Protein AF-A0A7Y5FY96-F1 (afdb_monomer_lite)

Foldseek 3Di:
DDDDDDDDDDDDDPDPPPVPQLQVVLVVCVVVVVLVSSLVSLLVNCQVPQEPQVSVVSNVVSVVVLLVVLCVQLVVCLVVLVLVSSLVSLVVLVVVQVSQQPGFHDHVNHTDRDDHRDCPVVSLVSLLSSLVVLQVQLVVLLVDAPSLVVSLVSLVSSCVSPVPNDCSLVSSQVSLQVNLVVCVVVLVLVVSLVSLVVNCVRCVVDDPCSVVSNVVSLVSQAAEEEEDQEAEQAPDPPPPSVSLVVSVVVVCVVPVVPDSRYDYDYPVNLVVVVVVCCVPPDDDDDPVCVVVVCVVPVHPHYHYYYDNHDDPPDDPVPPPDPDD

Structure (mmCIF, N/CA/C/O backbone):
data_AF-A0A7Y5FY96-F1
#
_entry.id   AF-A0A7Y5FY96-F1
#
loop_
_atom_site.group_PDB
_atom_site.id
_atom_site.type_symbol
_atom_site.label_atom_id
_atom_site.label_alt_id
_atom_site.label_comp_id
_atom_site.label_asym_id
_atom_site.label_entity_id
_atom_site.label_seq_id
_atom_site.pdbx_PDB_ins_code
_atom_site.Cartn_x
_atom_site.Cartn_y
_atom_site.Cartn_z
_atom_site.occupancy
_atom_site.B_iso_or_equiv
_atom_site.auth_seq_id
_atom_site.auth_comp_id
_atom_site.auth_asym_id
_atom_site.auth_atom_id
_atom_site.pdbx_PDB_model_num
ATOM 1 N N . MET A 1 1 ? -3.633 -70.619 17.241 1.00 41.19 1 MET A N 1
ATOM 2 C CA . MET A 1 1 ? -2.373 -69.855 17.388 1.00 41.19 1 MET A CA 1
ATOM 3 C C . MET A 1 1 ? -2.394 -68.729 16.353 1.00 41.19 1 MET A C 1
ATOM 5 O O . MET A 1 1 ? -1.949 -68.951 15.244 1.00 41.19 1 MET A O 1
ATOM 9 N N . GLN A 1 2 ? -3.108 -67.608 16.501 1.00 37.44 2 GLN A N 1
ATOM 10 C CA . GLN A 1 2 ? -3.098 -66.582 17.559 1.00 37.44 2 GLN A CA 1
ATOM 11 C C . GLN A 1 2 ? -1.696 -66.043 17.881 1.00 37.44 2 GLN A C 1
ATOM 13 O O . GLN A 1 2 ? -1.008 -66.617 18.719 1.00 37.44 2 GLN A O 1
ATOM 18 N N . ARG A 1 3 ? -1.329 -64.929 17.227 1.00 34.28 3 ARG A N 1
ATOM 19 C CA . ARG A 1 3 ? -0.465 -63.836 17.720 1.00 34.28 3 ARG A CA 1
ATOM 20 C C . ARG A 1 3 ? -0.973 -62.537 17.065 1.00 34.28 3 ARG A C 1
ATOM 22 O O . ARG A 1 3 ? -1.034 -62.476 15.845 1.00 34.28 3 ARG A O 1
ATOM 29 N N . LEU A 1 4 ? -1.684 -61.703 17.834 1.00 33.88 4 LEU A N 1
ATOM 30 C CA . LEU A 1 4 ? -1.202 -60.423 18.398 1.00 33.88 4 LEU A CA 1
ATOM 31 C C . LEU A 1 4 ? -0.919 -59.400 17.276 1.00 33.88 4 LEU A C 1
ATOM 33 O O . LEU A 1 4 ? 0.041 -59.561 16.541 1.00 33.88 4 LEU A O 1
ATOM 37 N N . ASN A 1 5 ? -1.744 -58.377 17.037 1.00 31.91 5 ASN A N 1
ATOM 38 C CA . ASN A 1 5 ? -2.052 -57.302 17.982 1.00 31.91 5 ASN A CA 1
ATOM 39 C C . ASN A 1 5 ? -3.482 -56.759 17.816 1.00 31.91 5 ASN A C 1
ATOM 41 O O . ASN A 1 5 ? -3.844 -56.233 16.765 1.00 31.91 5 ASN A O 1
ATOM 45 N N . CYS A 1 6 ? -4.257 -56.834 18.899 1.00 33.47 6 CYS A N 1
ATOM 46 C CA . CYS A 1 6 ? -5.449 -56.021 19.100 1.00 33.47 6 CYS A CA 1
ATOM 47 C C . CYS A 1 6 ? -5.028 -54.581 19.409 1.00 33.47 6 CYS A C 1
ATOM 49 O O . CYS A 1 6 ? -4.245 -54.340 20.328 1.00 33.47 6 CYS A O 1
ATOM 51 N N . VAL A 1 7 ? -5.591 -53.639 18.657 1.00 36.84 7 VAL A N 1
ATOM 52 C CA . VAL A 1 7 ? -5.621 -52.214 18.985 1.00 36.84 7 VAL A CA 1
ATOM 53 C C . VAL A 1 7 ? -6.438 -52.055 20.266 1.00 36.84 7 VAL A C 1
ATOM 55 O O . VAL A 1 7 ? -7.629 -52.360 20.301 1.00 36.84 7 VAL A O 1
ATOM 58 N N . LEU A 1 8 ? -5.768 -51.638 21.336 1.00 32.12 8 LEU A N 1
ATOM 59 C CA . LEU A 1 8 ? -6.370 -51.420 22.643 1.00 32.12 8 LEU A CA 1
ATOM 60 C C . LEU A 1 8 ? -7.073 -50.056 22.634 1.00 32.12 8 LEU A C 1
ATOM 62 O O . LEU A 1 8 ? -6.438 -49.006 22.669 1.00 32.12 8 LEU A O 1
ATOM 66 N N . LEU A 1 9 ? -8.402 -50.097 22.557 1.00 36.81 9 LEU A N 1
ATOM 67 C CA . LEU A 1 9 ? -9.285 -49.011 22.967 1.00 36.81 9 LEU A CA 1
ATOM 68 C C . LEU A 1 9 ? -9.228 -48.883 24.498 1.00 36.81 9 LEU A C 1
ATOM 70 O O . LEU A 1 9 ? -9.696 -49.765 25.213 1.00 36.81 9 LEU A O 1
ATOM 74 N N . ALA A 1 10 ? -8.702 -47.763 24.980 1.00 34.12 10 ALA A N 1
ATOM 75 C CA . ALA A 1 10 ? -9.028 -47.162 26.273 1.00 34.12 10 ALA A CA 1
ATOM 76 C C . ALA A 1 10 ? -9.198 -45.662 25.977 1.00 34.12 10 ALA A C 1
ATOM 78 O O . ALA A 1 10 ? -8.245 -44.989 25.603 1.00 34.12 10 ALA A O 1
ATOM 79 N N . PHE A 1 11 ? -10.419 -45.186 25.730 1.00 38.62 11 PHE A N 1
ATOM 80 C CA . PHE A 1 11 ? -11.308 -44.584 26.730 1.00 38.62 11 PHE A CA 1
ATOM 81 C C . PHE A 1 11 ? -10.599 -43.633 27.713 1.00 38.62 11 PHE A C 1
ATOM 83 O O . PHE A 1 11 ? -9.641 -44.007 28.373 1.00 38.62 11 PHE A O 1
ATOM 90 N N . THR A 1 12 ? -11.188 -42.435 27.816 1.00 38.28 12 THR A N 1
ATOM 91 C CA . THR A 1 12 ? -10.992 -41.355 28.803 1.00 38.28 12 THR A CA 1
ATOM 92 C C . THR A 1 12 ? -9.821 -40.380 28.606 1.00 38.28 12 THR A C 1
ATOM 94 O O . THR A 1 12 ? -8.783 -40.506 29.239 1.00 38.28 12 THR A O 1
ATOM 97 N N . SER A 1 13 ? -10.072 -39.292 27.864 1.00 35.47 13 SER A N 1
ATOM 98 C CA . SER A 1 13 ? -10.056 -37.945 28.479 1.00 35.47 13 SER A CA 1
ATOM 99 C C . SER A 1 13 ? -10.899 -36.933 27.679 1.00 35.47 13 SER A C 1
ATOM 101 O O . SER A 1 13 ? -10.441 -35.869 27.266 1.00 35.47 13 SER A O 1
ATOM 103 N N . MET A 1 14 ? -12.176 -37.256 27.468 1.00 46.31 14 MET A N 1
ATOM 104 C CA . MET A 1 14 ? -13.195 -36.206 27.484 1.00 46.31 14 MET A CA 1
ATOM 105 C C . MET A 1 14 ? -13.365 -35.808 28.959 1.00 46.31 14 MET A C 1
ATOM 107 O O . MET A 1 14 ? -13.408 -36.693 29.811 1.00 46.31 14 MET A O 1
ATOM 111 N N . ALA A 1 15 ? -13.432 -34.502 29.231 1.00 42.06 15 ALA A N 1
ATOM 112 C CA . ALA A 1 15 ? -13.486 -33.858 30.552 1.00 42.06 15 ALA A CA 1
ATOM 113 C C . ALA A 1 15 ? -12.140 -33.654 31.282 1.00 42.06 15 ALA A C 1
ATOM 115 O O . ALA A 1 15 ? -11.936 -34.089 32.409 1.00 42.06 15 ALA A O 1
ATOM 116 N N . PHE A 1 16 ? -11.259 -32.857 30.680 1.00 40.81 16 PHE A N 1
ATOM 117 C CA . PHE A 1 16 ? -10.512 -31.866 31.463 1.00 40.81 16 PHE A CA 1
ATOM 118 C C . PHE A 1 16 ? -10.702 -30.478 30.842 1.00 40.81 16 PHE A C 1
ATOM 120 O O . PHE A 1 16 ? -9.762 -29.727 30.612 1.00 40.81 16 PHE A O 1
ATOM 127 N N . ALA A 1 17 ? -11.963 -30.125 30.572 1.00 42.56 17 ALA A N 1
ATOM 128 C CA . ALA A 1 17 ? -12.363 -28.763 30.875 1.00 42.56 17 ALA A CA 1
ATOM 129 C C . ALA A 1 17 ? -12.250 -28.681 32.397 1.00 42.56 17 ALA A C 1
ATOM 131 O O . ALA A 1 17 ? -13.123 -29.171 33.115 1.00 42.56 17 ALA A O 1
ATOM 132 N N . LEU A 1 18 ? -11.111 -28.192 32.894 1.00 43.38 18 LEU A N 1
ATOM 133 C CA . LEU A 1 18 ? -11.069 -27.655 34.243 1.00 43.38 18 LEU A CA 1
ATOM 134 C C . LEU A 1 18 ? -12.300 -26.766 34.360 1.00 43.38 18 LEU A C 1
ATOM 136 O O . LEU A 1 18 ? -12.453 -25.834 33.572 1.00 43.38 18 LEU A O 1
ATOM 140 N N . LEU A 1 19 ? -13.186 -27.113 35.290 1.00 51.62 19 LEU A N 1
ATOM 141 C CA . LEU A 1 19 ? -14.246 -26.251 35.793 1.00 51.62 19 LEU A CA 1
ATOM 142 C C . LEU A 1 19 ? -13.570 -25.024 36.418 1.00 51.62 19 LEU A C 1
ATOM 144 O O . LEU A 1 19 ? -13.464 -24.910 37.638 1.00 51.62 19 LEU A O 1
ATOM 148 N N . MET A 1 20 ? -13.007 -24.152 35.584 1.00 64.94 20 MET A N 1
ATOM 149 C CA . MET A 1 20 ? -12.601 -22.831 36.007 1.00 64.94 20 MET A CA 1
ATOM 150 C C . MET A 1 20 ? -13.898 -22.078 36.238 1.00 64.94 20 MET A C 1
ATOM 152 O O . MET A 1 20 ? -14.723 -21.919 35.347 1.00 64.94 20 MET A O 1
ATOM 156 N N . ASP A 1 21 ? -14.122 -21.723 37.494 1.00 89.19 21 ASP A N 1
ATOM 157 C CA . ASP A 1 21 ? -15.233 -20.870 37.867 1.00 89.19 21 ASP A CA 1
ATOM 158 C C . ASP A 1 21 ? -14.907 -19.467 37.350 1.00 89.19 21 ASP A C 1
ATOM 160 O O . ASP A 1 21 ? -14.084 -18.767 37.944 1.00 89.19 21 ASP A O 1
ATOM 164 N N . ASP A 1 22 ? -15.524 -19.078 36.232 1.00 93.81 22 ASP A N 1
ATOM 165 C CA . ASP A 1 22 ? -15.302 -17.788 35.571 1.00 93.81 22 ASP A CA 1
ATOM 166 C C . ASP A 1 22 ? -15.436 -16.604 36.535 1.00 93.81 22 ASP A C 1
ATOM 168 O O . ASP A 1 22 ? -14.726 -15.610 36.408 1.00 93.81 22 ASP A O 1
ATOM 172 N N . TYR A 1 23 ? -16.285 -16.702 37.565 1.00 95.69 23 TYR A N 1
ATOM 173 C CA . TYR A 1 23 ? -16.351 -15.654 38.582 1.00 95.69 23 TYR A CA 1
ATOM 174 C C . TYR A 1 23 ? -15.046 -15.544 39.383 1.00 95.69 23 TYR A C 1
ATOM 176 O O . TYR A 1 23 ? -14.575 -14.437 39.648 1.00 95.69 23 TYR A O 1
ATOM 184 N N . LYS A 1 24 ? -14.442 -16.675 39.770 1.00 96.81 24 LYS A N 1
ATOM 185 C CA . LYS A 1 24 ? -13.174 -16.689 40.516 1.00 96.81 24 LYS A CA 1
ATOM 186 C C . LYS A 1 24 ? -12.018 -16.184 39.660 1.00 96.81 24 LYS A C 1
ATOM 188 O O . LYS A 1 24 ? -11.224 -15.387 40.155 1.00 96.81 24 LYS A O 1
ATOM 193 N N . GLU A 1 25 ? -11.937 -16.596 38.395 1.00 97.44 25 GLU A N 1
ATOM 194 C CA . GLU A 1 25 ? -10.905 -16.086 37.482 1.00 97.44 25 GLU A CA 1
ATOM 195 C C . GLU A 1 25 ? -11.107 -14.593 37.187 1.00 97.44 25 GLU A C 1
ATOM 197 O O . GLU A 1 25 ? -10.145 -13.825 37.233 1.00 97.44 25 GLU A O 1
ATOM 202 N N . GLY A 1 26 ? -12.356 -14.141 37.024 1.00 97.12 26 GLY A N 1
ATOM 203 C CA . GLY A 1 26 ? -12.686 -12.721 36.903 1.00 97.12 26 GLY A CA 1
ATOM 204 C C . GLY A 1 26 ? -12.253 -11.901 38.123 1.00 97.12 26 GLY A C 1
ATOM 205 O O . GLY A 1 26 ? -11.629 -10.850 37.970 1.00 97.12 26 GLY A O 1
ATOM 206 N N . MET A 1 27 ? -12.501 -12.394 39.342 1.00 98.06 27 MET A N 1
ATOM 207 C CA . MET A 1 27 ? -12.049 -11.740 40.579 1.00 98.06 27 MET A CA 1
ATOM 208 C C . MET A 1 27 ? -10.523 -11.695 40.690 1.00 98.06 27 MET A C 1
ATOM 210 O O . MET A 1 27 ? -9.965 -10.643 40.992 1.00 98.06 27 MET A O 1
ATOM 214 N N . LYS A 1 28 ? -9.835 -12.793 40.372 1.00 97.81 28 LYS A N 1
ATOM 215 C CA . LYS A 1 28 ? -8.368 -12.856 40.354 1.00 97.81 28 LYS A CA 1
ATOM 216 C C . LYS A 1 28 ? -7.765 -11.884 39.338 1.00 97.81 28 LYS A C 1
ATOM 218 O O . LYS A 1 28 ? -6.799 -11.188 39.649 1.00 97.81 28 LYS A O 1
ATOM 223 N N . ALA A 1 29 ? -8.327 -11.804 38.132 1.00 97.69 29 ALA A N 1
ATOM 224 C CA . ALA A 1 29 ? -7.906 -10.836 37.122 1.00 97.69 29 ALA A CA 1
ATOM 225 C C . ALA A 1 29 ? -8.152 -9.392 37.594 1.00 97.69 29 ALA A C 1
ATOM 227 O O . ALA A 1 29 ? -7.282 -8.533 37.430 1.00 97.69 29 ALA A O 1
ATOM 228 N N . TYR A 1 30 ? -9.293 -9.133 38.238 1.00 97.56 30 TYR A N 1
ATOM 229 C CA . TYR A 1 30 ? -9.642 -7.826 38.794 1.00 97.56 30 TYR A CA 1
ATOM 230 C C . TYR A 1 30 ? -8.678 -7.384 39.907 1.00 97.56 30 TYR A C 1
ATOM 232 O O . TYR A 1 30 ? -8.171 -6.264 39.861 1.00 97.56 30 TYR A O 1
ATOM 240 N N . GLU A 1 31 ? -8.368 -8.267 40.860 1.00 96.88 31 GLU A N 1
ATOM 241 C CA . GLU A 1 31 ? -7.401 -8.022 41.944 1.00 96.88 31 GLU A CA 1
ATOM 242 C C . GLU A 1 31 ? -5.992 -7.735 41.414 1.00 96.88 31 GLU A C 1
ATOM 244 O O . GLU A 1 31 ? -5.249 -6.943 41.988 1.00 96.88 31 GLU A O 1
ATOM 249 N N . GLN A 1 32 ? -5.640 -8.333 40.276 1.00 97.56 32 GLN A N 1
ATOM 250 C CA . GLN A 1 32 ? -4.365 -8.116 39.592 1.00 97.56 32 GLN A CA 1
ATOM 251 C C . GLN A 1 32 ? -4.387 -6.885 38.664 1.00 97.56 32 GLN A C 1
ATOM 253 O O . GLN A 1 32 ? -3.446 -6.668 37.901 1.00 97.56 32 GLN A O 1
ATOM 258 N N . GLY A 1 33 ? -5.457 -6.083 38.694 1.00 95.81 33 GLY A N 1
ATOM 259 C CA . GLY A 1 33 ? -5.611 -4.868 37.890 1.00 95.81 33 GLY A CA 1
ATOM 260 C C . GLY A 1 33 ? -5.911 -5.115 36.408 1.00 95.81 33 GLY A C 1
ATOM 261 O O . GLY A 1 33 ? -6.022 -4.159 35.638 1.00 95.81 33 GLY A O 1
ATOM 262 N N . ARG A 1 34 ? -6.095 -6.370 35.980 1.00 97.19 34 ARG A N 1
ATOM 263 C CA . ARG A 1 34 ? -6.405 -6.742 34.591 1.00 97.19 34 ARG A CA 1
ATOM 264 C C . ARG A 1 34 ? -7.901 -6.616 34.314 1.00 97.19 34 ARG A C 1
ATOM 266 O O . ARG A 1 34 ? -8.604 -7.588 34.062 1.00 97.19 34 ARG A O 1
ATOM 273 N N . LYS A 1 35 ? -8.387 -5.373 34.349 1.00 97.38 35 LYS A N 1
ATOM 274 C CA . LYS A 1 35 ? -9.817 -5.019 34.253 1.00 97.38 35 LYS A CA 1
ATOM 275 C C . LYS A 1 35 ? -10.506 -5.536 32.987 1.00 97.38 35 LYS A C 1
ATOM 277 O O . LYS A 1 35 ? -11.656 -5.950 33.056 1.00 97.38 35 LYS A O 1
ATOM 282 N N . ILE A 1 36 ? -9.807 -5.512 31.850 1.00 96.38 36 ILE A N 1
ATOM 283 C CA . ILE A 1 36 ? -10.333 -6.003 30.567 1.00 96.38 36 ILE A CA 1
ATOM 284 C C . ILE A 1 36 ? -10.634 -7.502 30.651 1.00 96.38 36 ILE A C 1
ATOM 286 O O . ILE A 1 36 ? -11.747 -7.921 30.367 1.00 96.38 36 ILE A O 1
ATOM 290 N N . GLU A 1 37 ? -9.646 -8.284 31.080 1.00 97.12 37 GLU A N 1
ATOM 291 C CA . GLU A 1 37 ? -9.770 -9.736 31.212 1.00 97.12 37 GLU A CA 1
ATOM 292 C C . GLU A 1 37 ? -10.810 -10.108 32.276 1.00 97.12 37 GLU A C 1
ATOM 294 O O . GLU A 1 37 ? -11.633 -10.993 32.064 1.00 97.12 37 GLU A O 1
ATOM 299 N N . ALA A 1 38 ? -10.837 -9.373 33.392 1.00 98.19 38 ALA A N 1
ATOM 300 C CA . ALA A 1 38 ? -11.849 -9.548 34.424 1.00 98.19 38 ALA A CA 1
ATOM 301 C C . ALA A 1 38 ? -13.275 -9.364 33.880 1.00 98.19 38 ALA A C 1
ATOM 303 O O . ALA A 1 38 ? -14.152 -10.176 34.169 1.00 98.19 38 ALA A O 1
ATOM 304 N N . LEU A 1 39 ? -13.507 -8.320 33.074 1.00 98.31 39 LEU A N 1
ATOM 305 C CA . LEU A 1 39 ? -14.807 -8.082 32.447 1.00 98.31 39 LEU A CA 1
ATOM 306 C C . LEU A 1 39 ? -15.209 -9.241 31.524 1.00 98.31 39 LEU A C 1
ATOM 308 O O . LEU A 1 39 ? -16.360 -9.673 31.586 1.00 98.31 39 LEU A O 1
ATOM 312 N N . ASP A 1 40 ? -14.279 -9.755 30.716 1.00 97.56 40 ASP A N 1
ATOM 313 C CA . ASP A 1 40 ? -14.538 -10.882 29.812 1.00 97.56 40 ASP A CA 1
ATOM 314 C C . ASP A 1 40 ? -14.987 -12.131 30.595 1.00 97.56 40 ASP A C 1
ATOM 316 O O . ASP A 1 40 ? -15.989 -12.753 30.235 1.00 97.56 40 ASP A O 1
ATOM 320 N N . PHE A 1 41 ? -14.329 -12.442 31.717 1.00 98.31 41 PHE A N 1
ATOM 321 C CA . PHE A 1 41 ? -14.732 -13.534 32.610 1.00 98.31 41 PHE A CA 1
ATOM 322 C C . PHE A 1 41 ? -16.110 -13.315 33.247 1.00 98.31 41 PHE A C 1
ATOM 324 O O . PHE A 1 41 ? -16.931 -14.231 33.291 1.00 98.31 41 PHE A O 1
ATOM 331 N N . PHE A 1 42 ? -16.426 -12.104 33.715 1.00 98.31 42 PHE A N 1
ATOM 332 C CA . PHE A 1 42 ? -17.754 -11.849 34.282 1.00 98.31 42 PHE A CA 1
ATOM 333 C C . PHE A 1 42 ? -18.864 -11.946 33.228 1.00 98.31 42 PHE A C 1
ATOM 335 O O . PHE A 1 42 ? -19.938 -12.469 33.534 1.00 98.31 42 PHE A O 1
ATOM 342 N N . ILE A 1 43 ? -18.608 -11.497 31.993 1.00 97.81 43 ILE A N 1
ATOM 343 C CA . ILE A 1 43 ? -19.527 -11.673 30.859 1.00 97.81 43 ILE A CA 1
ATOM 344 C C . ILE A 1 43 ? -19.710 -13.160 30.543 1.00 97.81 43 ILE A C 1
ATOM 346 O O . ILE A 1 43 ? -20.850 -13.593 30.362 1.00 97.81 43 ILE A O 1
ATOM 350 N N . ALA A 1 44 ? -18.631 -13.948 30.513 1.00 97.25 44 ALA A N 1
ATOM 351 C CA . ALA A 1 44 ? -18.705 -15.397 30.321 1.00 97.25 44 ALA A CA 1
ATOM 352 C C . ALA A 1 44 ? -19.573 -16.048 31.408 1.00 97.25 44 ALA A C 1
ATOM 354 O O . ALA A 1 44 ? -20.554 -16.721 31.090 1.00 97.25 44 ALA A O 1
ATOM 355 N N . LYS A 1 45 ? -19.347 -15.693 32.681 1.00 97.31 45 LYS A N 1
ATOM 356 C CA . LYS A 1 45 ? -20.147 -16.214 33.792 1.00 97.31 45 LYS A CA 1
ATOM 357 C C . LYS A 1 45 ? -21.636 -15.894 33.667 1.00 97.31 45 LYS A C 1
ATOM 359 O O . LYS A 1 45 ? -22.468 -16.756 33.933 1.00 97.31 45 LYS A O 1
ATOM 364 N N . VAL A 1 46 ? -21.982 -14.663 33.289 1.00 96.62 46 VAL A N 1
ATOM 365 C CA . VAL A 1 46 ? -23.383 -14.254 33.082 1.00 96.62 46 VAL A CA 1
ATOM 366 C C . VAL A 1 46 ? -23.994 -14.909 31.843 1.00 96.62 46 VAL A C 1
ATOM 368 O O . VAL A 1 46 ? -25.199 -15.131 31.794 1.00 96.62 46 VAL A O 1
ATOM 371 N N . THR A 1 47 ? -23.178 -15.242 30.845 1.00 96.19 47 THR A N 1
ATOM 372 C CA . THR A 1 47 ? -23.632 -15.991 29.669 1.00 96.19 47 THR A CA 1
ATOM 373 C C . THR A 1 47 ? -24.061 -17.410 30.058 1.00 96.19 47 THR A C 1
ATOM 375 O O . THR A 1 47 ? -25.057 -17.906 29.537 1.00 96.19 47 THR A O 1
ATOM 378 N N . GLU A 1 48 ? -23.349 -18.044 30.994 1.00 95.56 48 GLU A N 1
ATOM 379 C CA . GLU A 1 48 ? -23.702 -19.363 31.539 1.00 95.56 48 GLU A CA 1
ATOM 380 C C . GLU A 1 48 ? -24.850 -19.306 32.558 1.00 95.56 48 GLU A C 1
ATOM 382 O O . GLU A 1 48 ? -25.769 -20.124 32.515 1.00 95.56 48 GLU A O 1
ATOM 387 N N . ASP A 1 49 ? -24.799 -18.340 33.478 1.00 96.38 49 ASP A N 1
ATOM 388 C CA . ASP A 1 49 ? -25.796 -18.107 34.523 1.00 96.38 49 ASP A CA 1
ATOM 389 C C . ASP A 1 49 ? -26.292 -16.647 34.483 1.00 96.38 49 ASP A C 1
ATOM 391 O O . ASP A 1 49 ? -25.758 -15.774 35.181 1.00 96.38 49 ASP A O 1
ATOM 395 N N . PRO A 1 50 ? -27.361 -16.371 33.708 1.00 97.25 50 PRO A N 1
ATOM 396 C CA . PRO A 1 50 ? -27.936 -15.035 33.540 1.00 97.25 50 PRO A CA 1
ATOM 397 C C . PRO A 1 50 ? -28.365 -14.318 34.822 1.00 97.25 50 PRO A C 1
ATOM 399 O O . PRO A 1 50 ? -28.626 -13.115 34.775 1.00 97.25 50 PRO A O 1
ATOM 402 N N . LYS A 1 51 ? -28.510 -15.033 35.946 1.00 96.75 51 LYS A N 1
ATOM 403 C CA . LYS A 1 51 ? -28.966 -14.489 37.236 1.00 96.75 51 LYS A CA 1
ATOM 404 C C . LYS A 1 51 ? -27.832 -14.375 38.260 1.00 96.75 51 LYS A C 1
ATOM 406 O O . LYS A 1 51 ? -28.100 -14.077 39.426 1.00 96.75 51 LYS A O 1
ATOM 411 N N . HIS A 1 52 ? -26.577 -14.592 37.857 1.00 97.62 52 HIS A N 1
ATOM 412 C CA . HIS A 1 52 ? -25.425 -14.529 38.754 1.00 97.62 52 HIS A CA 1
ATOM 413 C C . HIS A 1 52 ? -25.120 -13.090 39.218 1.00 97.62 52 HIS A C 1
ATOM 415 O O . HIS A 1 52 ? -24.260 -12.400 38.663 1.00 97.62 52 HIS A O 1
ATOM 421 N N . GLN A 1 53 ? -25.805 -12.639 40.275 1.00 97.50 53 GLN A N 1
ATOM 422 C CA . GLN A 1 53 ? -25.829 -11.236 40.712 1.00 97.50 53 GLN A CA 1
ATOM 423 C C . GLN A 1 53 ? -24.437 -10.627 40.932 1.00 97.50 53 GLN A C 1
ATOM 425 O O . GLN A 1 53 ? -24.175 -9.516 40.483 1.00 97.50 53 GLN A O 1
ATOM 430 N N . LYS A 1 54 ? -23.503 -11.371 41.539 1.00 97.69 54 LYS A N 1
ATOM 431 C CA . LYS A 1 54 ? -22.145 -10.861 41.794 1.00 97.69 54 LYS A CA 1
ATOM 432 C C . LYS A 1 54 ? -21.393 -10.523 40.502 1.00 97.69 54 LYS A C 1
ATOM 434 O O . LYS A 1 54 ? -20.669 -9.534 40.464 1.00 97.69 54 LYS A O 1
ATOM 439 N N . SER A 1 55 ? -21.575 -11.309 39.438 1.00 97.81 55 SER A N 1
ATOM 440 C CA . SER A 1 55 ? -20.970 -10.996 38.133 1.00 97.81 55 SER A CA 1
ATOM 441 C C . SER A 1 55 ? -21.671 -9.820 37.472 1.00 97.81 55 SER A C 1
ATOM 443 O O . SER A 1 55 ? -21.001 -8.978 36.887 1.00 97.81 55 SER A O 1
ATOM 445 N N . VAL A 1 56 ? -22.999 -9.723 37.598 1.00 98.12 56 VAL A N 1
ATOM 446 C CA . VAL A 1 56 ? -23.768 -8.577 37.087 1.00 98.12 56 VAL A CA 1
ATOM 447 C C . VAL A 1 56 ? -23.281 -7.270 37.717 1.00 98.12 56 VAL A C 1
ATOM 449 O O . VAL A 1 56 ? -23.028 -6.301 37.001 1.00 98.12 56 VAL A O 1
ATOM 452 N N . ASP A 1 57 ? -23.074 -7.255 39.034 1.00 98.00 57 ASP A N 1
ATOM 453 C CA . ASP A 1 57 ? -22.558 -6.090 39.759 1.00 98.00 57 ASP A CA 1
ATOM 454 C C . ASP A 1 57 ? -21.138 -5.722 39.303 1.00 98.00 57 ASP A C 1
ATOM 456 O O . ASP A 1 57 ? -20.835 -4.547 39.073 1.00 98.00 57 ASP A O 1
ATOM 460 N N . MET A 1 58 ? -20.280 -6.725 39.090 1.00 98.31 58 MET A N 1
ATOM 461 C CA . MET A 1 58 ? -18.929 -6.505 38.573 1.00 98.31 58 MET A CA 1
ATOM 462 C C . MET A 1 58 ? -18.917 -5.995 37.127 1.00 98.31 58 MET A C 1
ATOM 464 O O . MET A 1 58 ? -18.135 -5.094 36.827 1.00 98.31 58 MET A O 1
ATOM 468 N N . ILE A 1 59 ? -19.797 -6.486 36.244 1.00 98.25 59 ILE A N 1
ATOM 469 C CA . ILE A 1 59 ? -19.934 -5.961 34.875 1.00 98.25 59 ILE A CA 1
ATOM 470 C C . ILE A 1 59 ? -20.348 -4.491 34.923 1.00 98.25 59 ILE A C 1
ATOM 472 O O . ILE A 1 59 ? -19.712 -3.667 34.276 1.00 98.25 59 ILE A O 1
ATOM 476 N N . LYS A 1 60 ? -21.368 -4.131 35.714 1.00 97.88 60 LYS A N 1
ATOM 477 C CA . LYS A 1 60 ? -21.816 -2.731 35.844 1.00 97.88 60 LYS A CA 1
ATOM 478 C C . LYS A 1 60 ? -20.696 -1.804 36.304 1.00 97.88 60 LYS A C 1
ATOM 480 O O . LYS A 1 60 ? -20.590 -0.686 35.809 1.00 97.88 60 LYS A O 1
ATOM 485 N N . LYS A 1 61 ? -19.872 -2.274 37.242 1.00 97.75 61 LYS A N 1
ATOM 486 C CA . LYS A 1 61 ? -18.721 -1.529 37.753 1.00 97.75 61 LYS A CA 1
ATOM 487 C C . LYS A 1 61 ? -17.625 -1.375 36.697 1.00 97.75 61 LYS A C 1
ATOM 489 O O . LYS A 1 61 ? -17.141 -0.272 36.476 1.00 97.75 61 LYS A O 1
ATOM 494 N N . LEU A 1 62 ? -17.225 -2.474 36.059 1.00 98.12 62 LEU A N 1
ATOM 495 C CA . LEU A 1 62 ? -16.050 -2.506 35.186 1.00 98.12 62 LEU A CA 1
ATOM 496 C C . LEU A 1 62 ? -16.314 -2.027 33.766 1.00 98.12 62 LEU A C 1
ATOM 498 O O . LEU A 1 62 ? -15.393 -1.528 33.126 1.00 98.12 62 LEU A O 1
ATOM 502 N N . LEU A 1 63 ? -17.537 -2.170 33.262 1.00 98.12 63 LEU A N 1
ATOM 503 C CA . LEU A 1 63 ? -17.879 -1.799 31.895 1.00 98.12 63 LEU A CA 1
ATOM 504 C C . LEU A 1 63 ? -17.495 -0.348 31.543 1.00 98.12 63 LEU A C 1
ATOM 506 O O . LEU A 1 63 ? -16.775 -0.181 30.557 1.00 98.12 63 LEU A O 1
ATOM 510 N N . PRO A 1 64 ? -17.891 0.696 32.305 1.00 97.81 64 PRO A N 1
ATOM 511 C CA . PRO A 1 64 ? -17.491 2.067 31.984 1.00 97.81 64 PRO A CA 1
ATOM 512 C C . PRO A 1 64 ? -15.969 2.257 32.044 1.00 97.81 64 PRO A C 1
ATOM 514 O O . PRO A 1 64 ? -15.401 2.908 31.170 1.00 97.81 64 PRO A O 1
ATOM 517 N N . GLU A 1 65 ? -15.288 1.637 33.013 1.00 97.19 65 GLU A N 1
ATOM 518 C CA . GLU A 1 65 ? -13.829 1.728 33.146 1.00 97.19 65 GLU A CA 1
ATOM 519 C C . GLU A 1 65 ? -13.096 1.085 31.960 1.00 97.19 65 GLU A C 1
ATOM 521 O O . GLU A 1 65 ? -12.125 1.639 31.450 1.00 97.19 65 GLU A O 1
ATOM 526 N N . VAL A 1 66 ? -13.559 -0.082 31.502 1.00 98.00 66 VAL A N 1
ATOM 527 C CA . VAL A 1 66 ? -12.981 -0.786 30.351 1.00 98.00 66 VAL A CA 1
ATOM 528 C C . VAL A 1 66 ? -13.249 -0.029 29.055 1.00 98.00 66 VAL A C 1
ATOM 530 O O . VAL A 1 66 ? -12.363 0.037 28.202 1.00 98.00 66 VAL A O 1
ATOM 533 N N . VAL A 1 67 ? -14.441 0.555 28.899 1.00 97.94 67 VAL A N 1
ATOM 534 C CA . VAL A 1 67 ? -14.765 1.375 27.726 1.00 97.94 67 VAL A CA 1
ATOM 535 C C . VAL A 1 67 ? -13.820 2.569 27.628 1.00 97.94 67 VAL A C 1
ATOM 537 O O . VAL A 1 67 ? -13.216 2.768 26.574 1.00 97.94 67 VAL A O 1
ATOM 540 N N . GLU A 1 68 ? -13.639 3.317 28.716 1.00 96.75 68 GLU A N 1
ATOM 541 C CA . GLU A 1 68 ? -12.736 4.473 28.727 1.00 96.75 68 GLU A CA 1
ATOM 542 C C . GLU A 1 68 ? -11.268 4.067 28.558 1.00 96.75 68 GLU A C 1
ATOM 544 O O . GLU A 1 68 ? -10.562 4.669 27.751 1.00 96.75 68 GLU A O 1
ATOM 549 N N . LEU A 1 69 ? -10.818 2.984 29.202 1.00 96.94 69 LEU A N 1
ATOM 550 C CA . LEU A 1 69 ? -9.455 2.469 29.025 1.00 96.94 69 LEU A CA 1
ATOM 551 C C . LEU A 1 69 ? -9.145 2.140 27.556 1.00 96.94 69 LEU A C 1
ATOM 553 O O . LEU A 1 69 ? -8.070 2.462 27.057 1.00 96.94 69 LEU A O 1
ATOM 557 N N . ARG A 1 70 ? -10.078 1.496 26.846 1.00 97.62 70 ARG A N 1
ATOM 558 C CA . ARG A 1 70 ? -9.881 1.157 25.429 1.00 97.62 70 ARG A CA 1
ATOM 559 C C . ARG A 1 70 ? -9.888 2.386 24.528 1.00 97.62 70 ARG A C 1
ATOM 561 O O . ARG A 1 70 ? -9.099 2.428 23.589 1.00 97.62 70 ARG A O 1
ATOM 568 N N . LYS A 1 71 ? -10.742 3.378 24.805 1.00 96.62 71 LYS A N 1
ATOM 569 C CA . LYS A 1 71 ? -10.736 4.654 24.071 1.00 96.62 71 LYS A CA 1
ATOM 570 C C . LYS A 1 71 ? -9.416 5.396 24.257 1.00 96.62 71 LYS A C 1
ATOM 572 O O . LYS A 1 71 ? -8.851 5.859 23.273 1.00 96.62 71 LYS A O 1
ATOM 577 N N . GLU A 1 72 ? -8.900 5.453 25.484 1.00 96.69 72 GLU A N 1
ATOM 578 C CA . GLU A 1 72 ? -7.608 6.087 25.755 1.00 96.69 72 GLU A CA 1
ATOM 579 C C . GLU A 1 72 ? -6.472 5.336 25.051 1.00 96.69 72 GLU A C 1
ATOM 581 O O . GLU A 1 72 ? -5.671 5.952 24.358 1.00 96.69 72 GLU A O 1
ATOM 586 N N . ASN A 1 73 ? -6.452 4.000 25.110 1.00 97.00 73 ASN A N 1
ATOM 587 C CA . ASN A 1 73 ? -5.479 3.204 24.357 1.00 97.00 73 ASN A CA 1
ATOM 588 C C . ASN A 1 73 ? -5.560 3.469 22.845 1.00 97.00 73 ASN A C 1
ATOM 590 O O . ASN A 1 73 ? -4.526 3.569 22.185 1.00 97.00 73 ASN A O 1
ATOM 594 N N . ALA A 1 74 ? -6.771 3.593 22.289 1.00 96.44 74 ALA A N 1
ATOM 595 C CA . ALA A 1 74 ? -6.958 3.927 20.881 1.00 96.44 74 ALA A CA 1
ATOM 596 C C . ALA A 1 74 ? -6.339 5.293 20.555 1.00 96.44 74 ALA A C 1
ATOM 598 O O . ALA A 1 74 ? -5.523 5.392 19.641 1.00 96.44 74 ALA A O 1
ATOM 599 N N . LYS A 1 75 ? -6.642 6.311 21.364 1.00 94.69 75 LYS A N 1
ATOM 600 C CA . LYS A 1 75 ? -6.113 7.668 21.213 1.00 94.69 75 LYS A CA 1
ATOM 601 C C . LYS A 1 75 ? -4.586 7.725 21.342 1.00 94.69 75 LYS A C 1
ATOM 603 O O . LYS A 1 75 ? -3.926 8.331 20.506 1.00 94.69 75 LYS A O 1
ATOM 608 N N . GLN A 1 76 ? -4.004 7.023 22.313 1.00 96.31 76 GLN A N 1
ATOM 609 C CA . GLN A 1 76 ? -2.548 6.900 22.459 1.00 96.31 76 GLN A CA 1
ATOM 610 C C . GLN A 1 76 ? -1.903 6.229 21.236 1.00 96.31 76 GLN A C 1
ATOM 612 O O . GLN A 1 76 ? -0.825 6.617 20.777 1.00 96.31 76 GLN A O 1
ATOM 617 N N . HIS A 1 77 ? -2.559 5.220 20.661 1.00 95.75 77 HIS A N 1
ATOM 618 C CA . HIS A 1 77 ? -2.106 4.608 19.417 1.00 95.75 77 HIS A CA 1
ATOM 619 C C . HIS A 1 77 ? -2.202 5.566 18.224 1.00 95.75 77 HIS A C 1
ATOM 621 O O . HIS A 1 77 ? -1.297 5.561 17.396 1.00 95.75 77 HIS A O 1
ATOM 627 N N . GLU A 1 78 ? -3.227 6.413 18.148 1.00 92.94 78 GLU A N 1
ATOM 628 C CA . GLU A 1 78 ? -3.319 7.480 17.142 1.00 92.94 78 GLU A CA 1
ATOM 629 C C . GLU A 1 78 ? -2.172 8.493 17.294 1.00 92.94 78 GLU A C 1
ATOM 631 O O . GLU A 1 78 ? -1.433 8.749 16.344 1.00 92.94 78 GLU A O 1
ATOM 636 N N . GLU A 1 79 ? -1.945 9.002 18.506 1.00 92.00 79 GLU A N 1
ATOM 637 C CA . GLU A 1 79 ? -0.885 9.976 18.805 1.00 92.00 79 GLU A CA 1
ATOM 638 C C . GLU A 1 79 ? 0.519 9.436 18.483 1.00 92.00 79 GLU A C 1
ATOM 640 O O . GLU A 1 79 ? 1.385 10.169 18.002 1.00 92.00 79 GLU A O 1
ATOM 645 N N . THR A 1 80 ? 0.734 8.133 18.677 1.00 93.94 80 THR A N 1
ATOM 646 C CA . THR A 1 80 ? 2.008 7.454 18.386 1.00 93.94 80 THR A CA 1
ATOM 647 C C . THR A 1 80 ? 2.111 6.898 16.959 1.00 93.94 80 THR A C 1
ATOM 649 O O . THR A 1 80 ? 3.095 6.233 16.629 1.00 93.94 80 THR A O 1
ATOM 652 N N . GLY A 1 81 ? 1.118 7.146 16.098 1.00 91.19 81 GLY A N 1
ATOM 653 C CA . GLY A 1 81 ? 1.105 6.689 14.704 1.00 91.19 81 GLY A CA 1
ATOM 654 C C . GLY A 1 81 ? 0.867 5.185 14.515 1.00 91.19 81 GLY A C 1
ATOM 655 O O . GLY A 1 81 ? 1.084 4.649 13.429 1.00 91.19 81 GLY A O 1
ATOM 656 N N . GLN A 1 82 ? 0.420 4.482 15.555 1.00 93.31 82 GLN A N 1
ATOM 657 C CA . GLN A 1 82 ? 0.087 3.056 15.558 1.00 93.31 82 GLN A CA 1
ATOM 658 C C . GLN A 1 82 ? -1.380 2.836 15.145 1.00 93.31 82 GLN A C 1
ATOM 660 O O . GLN A 1 82 ? -2.138 2.150 15.831 1.00 93.31 82 GLN A O 1
ATOM 665 N N . TRP A 1 83 ? -1.785 3.409 14.009 1.00 92.25 83 TRP A N 1
ATOM 666 C CA . TRP A 1 83 ? -3.182 3.501 13.551 1.00 92.25 83 TRP A CA 1
ATOM 667 C C . TRP A 1 83 ? -3.920 2.157 13.494 1.00 92.25 83 TRP A C 1
ATOM 669 O O . TRP A 1 83 ? -5.082 2.064 13.882 1.00 92.25 83 TRP A O 1
ATOM 679 N N . GLU A 1 84 ? -3.244 1.081 13.085 1.00 91.38 84 GLU A N 1
ATOM 680 C CA . GLU A 1 84 ? -3.831 -0.266 13.088 1.00 91.38 84 GLU A CA 1
ATOM 681 C C . GLU A 1 84 ? -4.189 -0.748 14.500 1.00 91.38 84 GLU A C 1
ATOM 683 O O . GLU A 1 84 ? -5.186 -1.442 14.699 1.00 91.38 84 GLU A O 1
ATOM 688 N N . LYS A 1 85 ? -3.376 -0.400 15.505 1.00 95.12 85 LYS A N 1
ATOM 689 C CA . LYS A 1 85 ? -3.677 -0.740 16.900 1.00 95.12 85 LYS A CA 1
ATOM 690 C C . LYS A 1 85 ? -4.833 0.105 17.425 1.00 95.12 85 LYS A C 1
ATOM 692 O O . LYS A 1 85 ? -5.684 -0.439 18.123 1.00 95.12 85 LYS A O 1
ATOM 697 N N . ALA A 1 86 ? -4.914 1.376 17.029 1.00 95.50 86 ALA A N 1
ATOM 698 C CA . ALA A 1 86 ? -6.059 2.225 17.347 1.00 95.50 86 ALA A CA 1
ATOM 699 C C . ALA A 1 86 ? -7.370 1.637 16.797 1.00 95.50 86 ALA A C 1
ATOM 701 O O . ALA A 1 86 ? -8.329 1.444 17.544 1.00 95.50 86 ALA A O 1
ATOM 702 N N . GLN A 1 87 ? -7.389 1.236 15.520 1.00 93.19 87 GLN A N 1
ATOM 703 C CA . GLN A 1 87 ? -8.545 0.562 14.919 1.00 93.19 87 GLN A CA 1
ATOM 704 C C . GLN A 1 87 ? -8.937 -0.711 15.667 1.00 93.19 87 GLN A C 1
ATOM 706 O O . GLN A 1 87 ? -10.120 -0.923 15.929 1.00 93.19 87 GLN A O 1
ATOM 711 N N . LYS A 1 88 ? -7.953 -1.531 16.061 1.00 95.44 88 LYS A N 1
ATOM 712 C CA . LYS A 1 88 ? -8.208 -2.752 16.837 1.00 95.44 88 LYS A CA 1
ATOM 713 C C . LYS A 1 88 ? -8.899 -2.457 18.167 1.00 95.44 88 LYS A C 1
ATOM 715 O O . LYS A 1 88 ? -9.755 -3.241 18.571 1.00 95.44 88 LYS A O 1
ATOM 720 N N . GLU A 1 89 ? -8.575 -1.360 18.847 1.00 97.56 89 GLU A N 1
ATOM 721 C CA . GLU A 1 89 ? -9.280 -0.973 20.076 1.00 97.56 89 GLU A CA 1
ATOM 722 C C . GLU A 1 89 ? -10.740 -0.571 19.809 1.00 97.56 89 GLU A C 1
ATOM 724 O O . GLU A 1 89 ? -11.643 -1.059 20.497 1.00 97.56 89 GLU A O 1
ATOM 729 N N . TYR A 1 90 ? -11.014 0.208 18.756 1.00 97.00 90 TYR A N 1
ATOM 730 C CA . TYR A 1 90 ? -12.393 0.529 18.356 1.00 97.00 90 TYR A CA 1
ATOM 731 C C . TYR A 1 90 ? -13.186 -0.702 17.889 1.00 97.00 90 TYR A C 1
ATOM 733 O O . TYR A 1 90 ? -14.378 -0.835 18.187 1.00 97.00 90 TYR A O 1
ATOM 741 N N . ASP A 1 91 ? -12.541 -1.640 17.197 1.00 96.12 91 ASP A N 1
ATOM 742 C CA . ASP A 1 91 ? -13.151 -2.905 16.781 1.00 96.12 91 ASP A CA 1
ATOM 743 C C . ASP A 1 91 ? -13.515 -3.780 17.979 1.00 96.12 91 ASP A C 1
ATOM 745 O O . ASP A 1 91 ? -14.594 -4.378 18.011 1.00 96.12 91 ASP A O 1
ATOM 749 N N . ARG A 1 92 ? -12.652 -3.819 19.001 1.00 97.06 92 ARG A N 1
ATOM 750 C CA . ARG A 1 92 ? -12.934 -4.514 20.263 1.00 97.06 92 ARG A CA 1
ATOM 751 C C . ARG A 1 92 ? -14.126 -3.892 20.985 1.00 97.06 92 ARG A C 1
ATOM 753 O O . ARG A 1 92 ? -14.978 -4.642 21.450 1.00 97.06 92 ARG A O 1
ATOM 760 N N . LEU A 1 93 ? -14.239 -2.563 21.019 1.00 97.88 93 LEU A N 1
ATOM 761 C CA . LEU A 1 93 ? -15.409 -1.869 21.580 1.00 97.88 93 LEU A CA 1
ATOM 762 C C . LEU A 1 93 ? -16.689 -2.161 20.788 1.00 97.88 93 LEU A C 1
ATOM 764 O O . LEU A 1 93 ? -17.720 -2.473 21.378 1.00 97.88 93 LEU A O 1
ATOM 768 N N . THR A 1 94 ? -16.609 -2.161 19.457 1.00 97.50 94 THR A N 1
ATOM 769 C CA . THR A 1 94 ? -17.732 -2.536 18.582 1.00 97.50 94 THR A CA 1
ATOM 770 C C . THR A 1 94 ? -18.163 -3.989 18.811 1.00 97.50 94 THR A C 1
ATOM 772 O O . THR A 1 94 ? -19.350 -4.313 18.779 1.00 97.50 94 THR A O 1
ATOM 775 N N . ARG A 1 95 ? -17.207 -4.898 19.037 1.00 97.12 95 ARG A N 1
ATOM 776 C CA . ARG A 1 95 ? -17.492 -6.304 19.350 1.00 97.12 95 ARG A CA 1
ATOM 777 C C . ARG A 1 95 ? -18.111 -6.458 20.735 1.00 97.12 95 ARG A C 1
ATOM 779 O O . ARG A 1 95 ? -19.068 -7.215 20.864 1.00 97.12 95 ARG A O 1
ATOM 786 N N . LEU A 1 96 ? -17.589 -5.744 21.731 1.00 97.44 96 LEU A N 1
ATOM 787 C CA . LEU A 1 96 ? -18.126 -5.721 23.089 1.00 97.44 96 LEU A CA 1
ATOM 788 C C . LEU A 1 96 ? -19.581 -5.240 23.088 1.00 97.44 96 LEU A C 1
ATOM 790 O O . LEU A 1 96 ? -20.426 -5.921 23.656 1.00 97.44 96 LEU A O 1
ATOM 794 N N . ASP A 1 97 ? -19.894 -4.155 22.369 1.00 97.88 97 ASP A N 1
ATOM 795 C CA . ASP A 1 97 ? -21.276 -3.687 22.185 1.00 97.88 97 ASP A CA 1
ATOM 796 C C . ASP A 1 97 ? -22.171 -4.806 21.642 1.00 97.88 97 ASP A C 1
ATOM 798 O O . ASP A 1 97 ? -23.170 -5.166 22.256 1.00 97.88 97 ASP A O 1
ATOM 802 N N . LYS A 1 98 ? -21.764 -5.448 20.539 1.00 97.06 98 LYS A N 1
ATOM 803 C CA . LYS A 1 98 ? -22.525 -6.550 19.928 1.00 97.06 98 LYS A CA 1
ATOM 804 C C . LYS A 1 98 ? -22.771 -7.719 20.883 1.00 97.06 98 LYS A C 1
ATOM 806 O O . LYS A 1 98 ? -23.811 -8.366 20.765 1.00 97.06 98 LYS A O 1
ATOM 811 N N . VAL A 1 99 ? -21.821 -8.027 21.767 1.00 96.81 99 VAL A N 1
ATOM 812 C CA . VAL A 1 99 ? -21.983 -9.067 22.795 1.00 96.81 99 VAL A CA 1
ATOM 813 C C . VAL A 1 99 ? -23.002 -8.611 23.834 1.00 96.81 99 VAL A C 1
ATOM 815 O O . VAL A 1 99 ? -23.969 -9.327 24.077 1.00 96.81 99 VAL A O 1
ATOM 818 N N . LEU A 1 100 ? -22.845 -7.404 24.380 1.00 96.94 100 LEU A N 1
ATOM 819 C CA . LEU A 1 100 ? -23.729 -6.857 25.411 1.00 96.94 100 LEU A CA 1
ATOM 820 C C . LEU A 1 100 ? -25.177 -6.709 24.929 1.00 96.94 100 LEU A C 1
ATOM 822 O O . LEU A 1 100 ? -26.091 -7.079 25.656 1.00 96.94 100 LEU A O 1
ATOM 826 N N . GLN A 1 101 ? -25.392 -6.256 23.690 1.00 96.38 101 GLN A N 1
ATOM 827 C CA . GLN A 1 101 ? -26.734 -6.108 23.108 1.00 96.38 101 GLN A CA 1
ATOM 828 C C . GLN A 1 101 ? -27.443 -7.453 22.858 1.00 96.38 101 GLN A C 1
ATOM 830 O O . GLN A 1 101 ? -28.656 -7.489 22.665 1.00 96.38 101 GLN A O 1
ATOM 835 N N . LYS A 1 102 ? -26.702 -8.567 22.836 1.00 96.12 102 LYS A N 1
ATOM 836 C CA . LYS A 1 102 ? -27.254 -9.927 22.708 1.00 96.12 102 LYS A CA 1
ATOM 837 C C . LYS A 1 102 ? -27.330 -10.666 24.041 1.00 96.12 102 LYS A C 1
ATOM 839 O O . LYS A 1 102 ? -27.957 -11.724 24.108 1.00 96.12 102 LYS A O 1
ATOM 844 N N . LEU A 1 103 ? -26.672 -10.150 25.076 1.00 95.06 103 LEU A N 1
ATOM 845 C CA . LEU A 1 103 ? -26.577 -10.810 26.364 1.00 95.06 103 LEU A CA 1
ATOM 846 C C . LEU A 1 103 ? -27.935 -10.753 27.064 1.00 95.06 103 LEU A C 1
ATOM 848 O O . LEU A 1 103 ? -28.522 -9.689 27.239 1.00 95.06 103 LEU A O 1
ATOM 852 N N . THR A 1 104 ? -28.440 -11.913 27.474 1.00 95.88 104 THR A N 1
ATOM 853 C CA . THR A 1 104 ? -29.616 -11.977 28.342 1.00 95.88 104 THR A CA 1
ATOM 854 C C . THR A 1 104 ? -29.125 -12.030 29.776 1.00 95.88 104 THR A C 1
ATOM 856 O O . THR A 1 104 ? -28.555 -13.034 30.186 1.00 95.88 104 THR A O 1
ATOM 859 N N . VAL A 1 105 ? -29.334 -10.954 30.529 1.00 96.69 105 VAL A N 1
ATOM 860 C CA . VAL A 1 105 ? -28.915 -10.850 31.929 1.00 96.69 105 VAL A CA 1
ATOM 861 C C . VAL A 1 105 ? -30.062 -10.334 32.793 1.00 96.69 105 VAL A C 1
ATOM 863 O O . VAL A 1 105 ? -30.912 -9.567 32.331 1.00 96.69 105 VAL A O 1
ATOM 866 N N . TYR A 1 106 ? -30.091 -10.760 34.052 1.00 97.19 106 TYR A N 1
ATOM 867 C CA . TYR A 1 106 ? -31.059 -10.308 35.038 1.00 97.19 106 TYR A CA 1
ATOM 868 C C . TYR A 1 106 ? -30.354 -9.683 36.235 1.00 97.19 106 TYR A C 1
ATOM 870 O O . TYR A 1 106 ? -29.477 -10.285 36.844 1.00 97.19 106 TYR A O 1
ATOM 878 N N . ASP A 1 107 ? -30.802 -8.494 36.601 1.00 96.69 107 ASP A N 1
ATOM 879 C CA . ASP A 1 107 ? -30.397 -7.778 37.796 1.00 96.69 107 ASP A CA 1
ATOM 880 C C . ASP A 1 107 ? -31.541 -7.807 38.807 1.00 96.69 107 ASP A C 1
ATOM 882 O O . ASP A 1 107 ? -32.623 -7.272 38.549 1.00 96.69 107 ASP A O 1
ATOM 886 N N . ASN A 1 108 ? -31.334 -8.476 39.941 1.00 94.44 108 ASN A N 1
ATOM 887 C CA . ASN A 1 108 ? -32.351 -8.647 40.982 1.00 94.44 108 ASN A CA 1
ATOM 888 C C . ASN A 1 108 ? -33.705 -9.144 40.427 1.00 94.44 108 ASN A C 1
ATOM 890 O O . ASN A 1 108 ? -34.779 -8.675 40.804 1.00 94.44 108 ASN A O 1
ATOM 894 N N . GLY A 1 109 ? -33.648 -10.084 39.477 1.00 92.12 109 GLY A N 1
ATOM 895 C CA . GLY A 1 109 ? -34.821 -10.699 38.847 1.00 92.12 109 GLY A CA 1
ATOM 896 C C . GLY A 1 109 ? -35.460 -9.895 37.709 1.00 92.12 109 GLY A C 1
ATOM 897 O O . GLY A 1 109 ? -36.363 -10.410 37.051 1.00 92.12 109 GLY A O 1
ATOM 898 N N . ARG A 1 110 ? -34.990 -8.676 37.420 1.00 96.06 110 ARG A N 1
ATOM 899 C CA . ARG A 1 110 ? -35.437 -7.883 36.265 1.00 96.06 110 ARG A CA 1
ATOM 900 C C . ARG A 1 110 ? -34.441 -8.008 35.128 1.00 96.06 110 ARG A C 1
ATOM 902 O O . ARG A 1 110 ? -33.241 -7.983 35.367 1.00 96.06 110 ARG A O 1
ATOM 909 N N . LYS A 1 111 ? -34.929 -8.130 33.893 1.00 96.06 111 LYS A N 1
ATOM 910 C CA . LYS A 1 111 ? -34.049 -8.119 32.722 1.00 96.06 111 LYS A CA 1
ATOM 911 C C . LYS A 1 111 ? -33.291 -6.786 32.683 1.00 96.06 111 LYS A C 1
ATOM 913 O O . LYS A 1 111 ? -33.909 -5.734 32.836 1.00 96.06 111 LYS A O 1
ATOM 918 N N . LEU A 1 112 ? -31.976 -6.856 32.518 1.00 95.69 112 LEU A N 1
ATOM 919 C CA . LEU A 1 112 ? -31.093 -5.701 32.402 1.00 95.69 112 LEU A CA 1
ATOM 920 C C . LEU A 1 112 ? -30.626 -5.581 30.950 1.00 95.69 112 LEU A C 1
ATOM 922 O O . LEU A 1 112 ? -30.122 -6.546 30.381 1.00 95.69 112 LEU A O 1
ATOM 926 N N . ASP A 1 113 ? -30.756 -4.383 30.390 1.00 94.94 113 ASP A N 1
ATOM 927 C CA . ASP A 1 113 ? -30.197 -4.030 29.090 1.00 94.94 113 ASP A CA 1
ATOM 928 C C . ASP A 1 113 ? -29.014 -3.076 29.307 1.00 94.94 113 ASP A C 1
ATOM 930 O O . ASP A 1 113 ? -29.115 -2.082 30.032 1.00 94.94 113 ASP A O 1
ATOM 934 N N . PHE A 1 114 ? -27.868 -3.391 28.705 1.00 95.38 114 PHE A N 1
ATOM 935 C CA . PHE A 1 114 ? -26.672 -2.560 28.828 1.00 95.38 114 PHE A CA 1
ATOM 936 C C . PHE A 1 114 ? -26.730 -1.347 27.889 1.00 95.38 114 PHE A C 1
ATOM 938 O O . PHE A 1 114 ? -27.229 -1.460 26.763 1.00 95.38 114 PHE A O 1
ATOM 945 N N . PRO A 1 115 ? -26.176 -0.190 28.309 1.00 94.19 115 PRO A N 1
ATOM 946 C CA . PRO A 1 115 ? -26.109 0.986 27.455 1.00 94.19 115 PRO A CA 1
ATOM 947 C C . PRO A 1 115 ? -25.295 0.683 26.195 1.00 94.19 115 PRO A C 1
ATOM 949 O O . PRO A 1 115 ? -24.264 0.009 26.245 1.00 94.19 115 PRO A O 1
ATOM 952 N N . LYS A 1 116 ? -25.761 1.208 25.062 1.00 95.69 116 LYS A N 1
ATOM 953 C CA . LYS A 1 116 ? -25.079 1.054 23.779 1.00 95.69 116 LYS A CA 1
ATOM 954 C C . LYS A 1 116 ? -23.732 1.775 23.797 1.00 95.69 116 LYS A C 1
ATOM 956 O O . LYS A 1 116 ? -23.655 2.951 24.154 1.00 95.69 116 LYS A O 1
ATOM 961 N N . ILE A 1 117 ? -22.688 1.098 23.340 1.00 96.19 117 ILE A N 1
ATOM 962 C CA . ILE A 1 117 ? -21.353 1.669 23.168 1.00 96.19 117 ILE A CA 1
ATOM 963 C C . ILE A 1 117 ? -21.239 2.154 21.720 1.00 96.19 117 ILE A C 1
ATOM 965 O O . ILE A 1 117 ? -21.028 1.366 20.798 1.00 96.19 117 ILE A O 1
ATOM 969 N N . ASN A 1 118 ? -21.381 3.463 21.500 1.00 92.44 118 ASN A N 1
ATOM 970 C CA . ASN A 1 118 ? -21.204 4.053 20.174 1.00 92.44 118 ASN A CA 1
ATOM 971 C C . ASN A 1 118 ? -19.777 4.587 19.995 1.00 92.44 118 ASN A C 1
ATOM 973 O O . ASN A 1 118 ? -19.390 5.566 20.628 1.00 92.44 118 ASN A O 1
ATOM 977 N N . VAL A 1 119 ? -19.013 3.944 19.111 1.00 94.88 119 VAL A N 1
ATOM 978 C CA . VAL A 1 119 ? -17.659 4.365 18.705 1.00 94.88 119 VAL A CA 1
ATOM 979 C C . VAL A 1 119 ? -17.533 4.552 17.194 1.00 94.88 119 VAL A C 1
ATOM 981 O O . VAL A 1 119 ? -16.424 4.636 16.679 1.00 94.88 119 VAL A O 1
ATOM 984 N N . SER A 1 120 ? -18.655 4.591 16.470 1.00 93.19 120 SER A N 1
ATOM 985 C CA . SER A 1 120 ? -18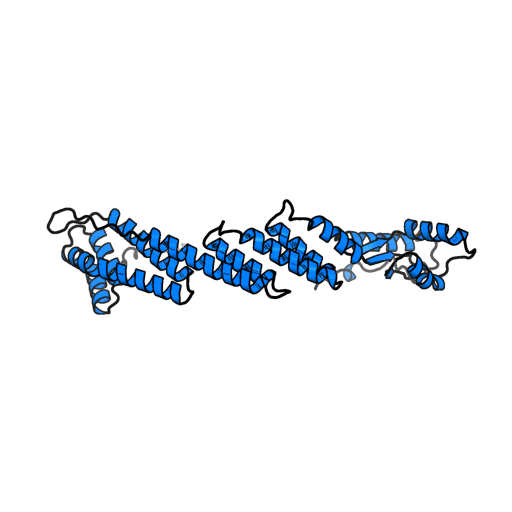.652 4.680 15.004 1.00 93.19 120 SER A CA 1
ATOM 986 C C . SER A 1 120 ? -17.993 5.969 14.505 1.00 93.19 120 SER A C 1
ATOM 988 O O . SER A 1 120 ? -17.057 5.892 13.711 1.00 93.19 120 SER A O 1
ATOM 990 N N . ASP A 1 121 ? -18.391 7.120 15.049 1.00 92.94 121 ASP A N 1
ATOM 991 C CA . ASP A 1 121 ? -17.815 8.425 14.697 1.00 92.94 121 ASP A CA 1
ATOM 992 C C . ASP A 1 121 ? -16.330 8.513 15.067 1.00 92.94 121 ASP A C 1
ATOM 994 O O . ASP A 1 121 ? -15.511 8.952 14.263 1.00 92.94 121 ASP A O 1
ATOM 998 N N . ALA A 1 122 ? -15.960 8.033 16.260 1.00 92.06 122 ALA A N 1
ATOM 999 C CA . ALA A 1 122 ? -14.568 8.011 16.712 1.00 92.06 122 ALA A CA 1
ATOM 1000 C C . ALA A 1 122 ? -13.696 7.132 15.805 1.00 92.06 122 ALA A C 1
ATOM 1002 O O . ALA A 1 122 ? -12.633 7.558 15.362 1.00 92.06 122 ALA A O 1
ATOM 1003 N N . LYS A 1 123 ? -14.182 5.936 15.452 1.00 92.88 123 LYS A N 1
ATOM 1004 C CA . LYS A 1 123 ? -13.506 5.037 14.515 1.00 92.88 123 LYS A CA 1
ATOM 1005 C C . LYS A 1 123 ? -13.356 5.675 13.131 1.00 92.88 123 LYS A C 1
ATOM 1007 O O . LYS A 1 123 ? -12.282 5.574 12.548 1.00 92.88 123 LYS A O 1
ATOM 1012 N N . SER A 1 124 ? -14.407 6.327 12.627 1.00 92.56 124 SER A N 1
ATOM 1013 C CA . SER A 1 124 ? -14.387 7.022 11.333 1.00 92.56 124 SER A CA 1
ATOM 1014 C C . SER A 1 124 ? -13.400 8.194 11.327 1.00 92.56 124 SER A C 1
ATOM 1016 O O . SER A 1 124 ? -12.663 8.384 10.363 1.00 92.56 124 SER A O 1
ATOM 1018 N N . SER A 1 125 ? -13.350 8.963 12.416 1.00 91.38 125 SER A N 1
ATOM 1019 C CA . SER A 1 125 ? -12.385 10.051 12.596 1.00 91.38 125 SER A CA 1
ATOM 1020 C C . SER A 1 125 ? -10.949 9.519 12.630 1.00 91.38 125 SER A C 1
ATOM 1022 O O . SER A 1 125 ? -10.081 10.024 11.924 1.00 91.38 125 SER A O 1
ATOM 1024 N N . ALA A 1 126 ? -10.701 8.427 13.359 1.00 91.25 126 ALA A N 1
ATOM 1025 C CA . ALA A 1 126 ? -9.386 7.794 13.429 1.00 91.25 126 ALA A CA 1
ATOM 1026 C C . ALA A 1 126 ? -8.905 7.268 12.065 1.00 91.25 126 ALA A C 1
ATOM 1028 O O . ALA A 1 126 ? -7.734 7.427 11.717 1.00 91.25 126 ALA A O 1
ATOM 1029 N N . THR A 1 127 ? -9.796 6.664 11.267 1.00 92.94 127 THR A N 1
ATOM 1030 C CA . THR A 1 127 ? -9.471 6.234 9.895 1.00 92.94 127 THR A CA 1
ATOM 1031 C C . THR A 1 127 ? -9.132 7.414 8.993 1.00 92.94 127 THR A C 1
ATOM 1033 O O . THR A 1 127 ? -8.159 7.342 8.246 1.00 92.94 127 THR A O 1
ATOM 1036 N N . GLU A 1 128 ? -9.888 8.506 9.096 1.00 93.94 128 GLU A N 1
ATOM 1037 C CA . GLU A 1 128 ? -9.673 9.713 8.296 1.00 93.94 128 GLU A CA 1
ATOM 1038 C C . GLU A 1 128 ? -8.350 10.402 8.668 1.00 93.94 128 GLU A C 1
ATOM 1040 O O . GLU A 1 128 ? -7.568 10.767 7.792 1.00 93.94 128 GLU A O 1
ATOM 1045 N N . ASN A 1 129 ? -8.040 10.493 9.965 1.00 92.00 129 ASN A N 1
ATOM 1046 C CA . ASN A 1 129 ? -6.776 11.034 10.465 1.00 92.00 129 ASN A CA 1
ATOM 1047 C C . ASN A 1 129 ? -5.573 10.196 10.013 1.00 92.00 129 ASN A C 1
ATOM 1049 O O . ASN A 1 129 ? -4.550 10.750 9.607 1.00 92.00 129 ASN A O 1
ATOM 1053 N N . ALA A 1 130 ? -5.684 8.865 10.064 1.00 95.31 130 ALA A N 1
ATOM 1054 C CA . ALA A 1 130 ? -4.639 7.970 9.579 1.00 95.31 130 ALA A CA 1
ATOM 1055 C C . ALA A 1 130 ? -4.401 8.163 8.074 1.00 95.31 130 ALA A C 1
ATOM 1057 O O . ALA A 1 130 ? -3.253 8.327 7.649 1.00 95.31 130 ALA A O 1
ATOM 1058 N N . ALA A 1 131 ? -5.480 8.207 7.285 1.00 97.19 131 ALA A N 1
ATOM 1059 C CA . ALA A 1 131 ? -5.411 8.463 5.853 1.00 97.19 131 ALA A CA 1
ATOM 1060 C C . ALA A 1 131 ? -4.749 9.817 5.551 1.00 97.19 131 ALA A C 1
ATOM 1062 O O . ALA A 1 131 ? -3.808 9.862 4.759 1.00 97.19 131 ALA A O 1
ATOM 1063 N N . GLU A 1 132 ? -5.141 10.887 6.253 1.00 96.62 132 GLU A N 1
ATOM 1064 C CA . GLU A 1 132 ? -4.554 12.225 6.095 1.00 96.62 132 GLU A CA 1
ATOM 1065 C C . GLU A 1 132 ? -3.050 12.228 6.378 1.00 96.62 132 GLU A C 1
ATOM 1067 O O . GLU A 1 132 ? -2.258 12.798 5.630 1.00 96.62 132 GLU A O 1
ATOM 1072 N N . LYS A 1 133 ? -2.607 11.559 7.447 1.00 95.75 133 LYS A N 1
ATOM 1073 C CA . LYS A 1 133 ? -1.182 11.517 7.799 1.00 95.75 133 LYS A CA 1
ATOM 1074 C C . LYS A 1 133 ? -0.347 10.837 6.720 1.00 95.75 133 LYS A C 1
ATOM 1076 O O . LYS A 1 133 ? 0.746 11.313 6.418 1.00 95.75 133 LYS A O 1
ATOM 1081 N N . PHE A 1 134 ? -0.835 9.741 6.147 1.00 97.75 134 PHE A N 1
ATOM 1082 C CA . PHE A 1 134 ? -0.151 9.077 5.040 1.00 97.75 134 PHE A CA 1
ATOM 1083 C C . PHE A 1 134 ? -0.219 9.898 3.752 1.00 97.75 134 PHE A C 1
ATOM 1085 O O . PHE A 1 134 ? 0.790 10.029 3.065 1.00 97.75 134 PHE A O 1
ATOM 1092 N N . TYR A 1 135 ? -1.358 10.525 3.471 1.00 98.50 135 TYR A N 1
ATOM 1093 C CA . TYR A 1 135 ? -1.523 11.418 2.332 1.00 98.50 135 TYR A CA 1
ATOM 1094 C C . TYR A 1 135 ? -0.521 12.580 2.370 1.00 98.50 135 TYR A C 1
ATOM 1096 O O . TYR A 1 135 ? 0.192 12.806 1.394 1.00 98.50 135 TYR A O 1
ATOM 1104 N N . LEU A 1 136 ? -0.381 13.257 3.514 1.00 98.00 136 LEU A N 1
ATOM 1105 C CA . LEU A 1 136 ? 0.577 14.352 3.689 1.00 98.00 136 LEU A CA 1
ATOM 1106 C C . LEU A 1 136 ? 2.030 13.898 3.490 1.00 98.00 136 LEU A C 1
ATOM 1108 O O . LEU A 1 136 ? 2.798 14.610 2.850 1.00 98.00 136 LEU A O 1
ATOM 1112 N N . LYS A 1 137 ? 2.398 12.698 3.961 1.00 98.00 137 LYS A N 1
ATOM 1113 C CA . LYS A 1 137 ? 3.725 12.110 3.691 1.00 98.00 137 LYS A CA 1
ATOM 1114 C C . LYS A 1 137 ? 3.945 11.830 2.205 1.00 98.00 137 LYS A C 1
ATOM 1116 O O . LYS A 1 137 ? 5.050 12.017 1.706 1.00 98.00 137 LYS A O 1
ATOM 1121 N N . GLY A 1 138 ? 2.905 11.397 1.492 1.00 98.25 138 GLY A N 1
ATOM 1122 C CA . GLY A 1 138 ? 2.946 11.233 0.039 1.00 98.25 138 GLY A CA 1
ATOM 1123 C C . GLY A 1 138 ? 3.193 12.563 -0.672 1.00 98.25 138 GLY A C 1
ATOM 1124 O O . GLY A 1 138 ? 4.086 12.657 -1.511 1.00 98.25 138 GLY A O 1
ATOM 1125 N N . VAL A 1 139 ? 2.466 13.612 -0.277 1.00 98.25 139 VAL A N 1
ATOM 1126 C CA . VAL A 1 139 ? 2.645 14.977 -0.799 1.00 98.25 139 VAL A CA 1
ATOM 1127 C C . VAL A 1 139 ? 4.049 15.515 -0.512 1.00 98.25 139 VAL A C 1
ATOM 1129 O O . VAL A 1 139 ? 4.657 16.119 -1.391 1.00 98.25 139 VAL A O 1
ATOM 1132 N N . GLU A 1 140 ? 4.584 15.282 0.686 1.00 98.19 140 GLU A N 1
ATOM 1133 C CA . GLU A 1 140 ? 5.956 15.651 1.053 1.00 98.19 140 GLU A CA 1
ATOM 1134 C C . GLU A 1 140 ? 6.989 14.910 0.190 1.00 98.19 140 GLU A C 1
ATOM 1136 O O . GLU A 1 140 ? 7.871 15.537 -0.395 1.00 98.19 140 GLU A O 1
ATOM 1141 N N . ALA A 1 141 ? 6.841 13.592 0.022 1.00 98.19 141 ALA A N 1
ATOM 1142 C CA . ALA A 1 141 ? 7.730 12.790 -0.817 1.00 98.19 141 ALA A CA 1
ATOM 1143 C C . ALA A 1 141 ? 7.743 13.269 -2.281 1.00 98.19 141 ALA A C 1
ATOM 1145 O O . ALA A 1 141 ? 8.802 13.305 -2.903 1.00 98.19 141 ALA A O 1
ATOM 1146 N N . MET A 1 142 ? 6.605 13.728 -2.820 1.00 97.00 142 MET A N 1
ATOM 1147 C CA . MET A 1 142 ? 6.531 14.302 -4.173 1.00 97.00 142 MET A CA 1
ATOM 1148 C C . MET A 1 142 ? 7.369 15.574 -4.364 1.00 97.00 142 MET A C 1
ATOM 1150 O O . MET A 1 142 ? 7.664 15.935 -5.504 1.00 97.00 142 MET A O 1
ATOM 1154 N N . GLN A 1 143 ? 7.745 16.274 -3.289 1.00 95.31 143 GLN A N 1
ATOM 1155 C CA . GLN A 1 143 ? 8.595 17.467 -3.380 1.00 95.31 143 GLN A CA 1
ATOM 1156 C C . GLN A 1 143 ? 10.057 17.117 -3.676 1.00 95.31 143 GLN A C 1
ATOM 1158 O O . GLN A 1 143 ? 10.824 17.992 -4.080 1.00 95.31 143 GLN A O 1
ATOM 1163 N N . THR A 1 144 ? 10.445 15.850 -3.502 1.00 94.25 144 THR A N 1
ATOM 1164 C CA . THR A 1 144 ? 11.815 15.391 -3.724 1.00 94.25 144 THR A CA 1
ATOM 1165 C C . THR A 1 144 ? 11.895 14.577 -5.018 1.00 94.25 144 THR A C 1
ATOM 1167 O O . THR A 1 144 ? 11.318 13.491 -5.087 1.00 94.25 144 THR A O 1
ATOM 1170 N N . PRO A 1 145 ? 12.639 15.036 -6.043 1.00 90.25 145 PRO A N 1
ATOM 1171 C CA . PRO A 1 145 ? 12.809 14.278 -7.280 1.00 90.25 145 PRO A CA 1
ATOM 1172 C C . PRO A 1 145 ? 13.338 12.861 -7.021 1.00 90.25 145 PRO A C 1
ATOM 1174 O O . PRO A 1 145 ? 14.230 12.665 -6.193 1.00 90.25 145 PRO A O 1
ATOM 1177 N N . GLY A 1 146 ? 12.814 11.875 -7.746 1.00 94.12 146 GLY A N 1
ATOM 1178 C CA . GLY A 1 146 ? 13.210 10.469 -7.628 1.00 94.12 146 GLY A CA 1
ATOM 1179 C C . GLY A 1 146 ? 12.503 9.681 -6.519 1.00 94.12 146 GLY A C 1
ATOM 1180 O O . GLY A 1 146 ? 12.835 8.513 -6.326 1.00 94.12 146 GLY A O 1
ATOM 1181 N N . HIS A 1 147 ? 11.557 10.282 -5.790 1.00 97.25 147 HIS A N 1
ATOM 1182 C CA . HIS A 1 147 ? 10.818 9.634 -4.698 1.00 97.25 147 HIS A CA 1
ATOM 1183 C C . HIS A 1 147 ? 9.394 9.202 -5.086 1.00 97.25 147 HIS A C 1
ATOM 1185 O O . HIS A 1 147 ? 8.567 8.958 -4.207 1.00 97.25 147 HIS A O 1
ATOM 1191 N N . ALA A 1 148 ? 9.085 9.048 -6.379 1.00 97.56 148 ALA A N 1
ATOM 1192 C CA . ALA A 1 148 ? 7.764 8.612 -6.834 1.00 97.56 148 ALA A CA 1
ATOM 1193 C C . ALA A 1 148 ? 7.293 7.297 -6.196 1.00 97.56 148 ALA A C 1
ATOM 1195 O O . ALA A 1 148 ? 6.132 7.193 -5.808 1.00 97.56 148 ALA A O 1
ATOM 1196 N N . GLU A 1 149 ? 8.183 6.312 -6.040 1.00 97.25 149 GLU A N 1
ATOM 1197 C CA . GLU A 1 149 ? 7.842 5.041 -5.383 1.00 97.25 149 GLU A CA 1
ATOM 1198 C C . GLU A 1 149 ? 7.461 5.243 -3.915 1.00 97.25 149 GLU A C 1
ATOM 1200 O O . GLU A 1 149 ? 6.462 4.696 -3.452 1.00 97.25 149 GLU A O 1
ATOM 1205 N N . GLN A 1 150 ? 8.211 6.077 -3.194 1.00 98.12 150 GLN A N 1
ATOM 1206 C CA . GLN A 1 150 ? 7.911 6.391 -1.802 1.00 98.12 150 GLN A CA 1
ATOM 1207 C C . GLN A 1 150 ? 6.577 7.138 -1.677 1.00 98.12 150 GLN A C 1
ATOM 1209 O O . GLN A 1 150 ? 5.757 6.794 -0.824 1.00 98.12 150 GLN A O 1
ATOM 1214 N N . ALA A 1 151 ? 6.337 8.127 -2.542 1.00 98.44 151 ALA A N 1
ATOM 1215 C CA . ALA A 1 151 ? 5.081 8.865 -2.577 1.00 98.44 151 ALA A CA 1
ATOM 1216 C C . ALA A 1 151 ? 3.889 7.931 -2.847 1.00 98.44 151 ALA A C 1
ATOM 1218 O O . ALA A 1 151 ? 2.902 7.961 -2.111 1.00 98.44 151 ALA A O 1
ATOM 1219 N N . ALA A 1 152 ? 3.999 7.059 -3.853 1.00 97.94 152 ALA A N 1
ATOM 1220 C CA . ALA A 1 152 ? 2.958 6.101 -4.211 1.00 97.94 152 ALA A CA 1
ATOM 1221 C C . ALA A 1 152 ? 2.673 5.088 -3.091 1.00 97.94 152 ALA A C 1
ATOM 1223 O O . ALA A 1 152 ? 1.508 4.776 -2.839 1.00 97.94 152 ALA A O 1
ATOM 1224 N N . GLU A 1 153 ? 3.695 4.606 -2.374 1.00 97.88 153 GLU A N 1
ATOM 1225 C CA . GLU A 1 153 ? 3.484 3.739 -1.208 1.00 97.88 153 GLU A CA 1
ATOM 1226 C C . GLU A 1 153 ? 2.763 4.482 -0.074 1.00 97.88 153 GLU A C 1
ATOM 1228 O O . GLU A 1 153 ? 1.818 3.942 0.497 1.00 97.88 153 GLU A O 1
ATOM 1233 N N . PHE A 1 154 ? 3.101 5.744 0.208 1.00 98.38 154 PHE A N 1
ATOM 1234 C CA . PHE A 1 154 ? 2.352 6.529 1.193 1.00 98.38 154 PHE A CA 1
ATOM 1235 C C . PHE A 1 154 ? 0.891 6.762 0.785 1.00 98.38 154 PHE A C 1
ATOM 1237 O O . PHE A 1 154 ? -0.011 6.583 1.603 1.00 98.38 154 PHE A O 1
ATOM 1244 N N . PHE A 1 155 ? 0.617 7.082 -0.479 1.00 98.38 155 PHE A N 1
ATOM 1245 C CA . PHE A 1 155 ? -0.762 7.210 -0.960 1.00 98.38 155 PHE A CA 1
ATOM 1246 C C . PHE A 1 155 ? -1.528 5.886 -0.916 1.00 98.38 155 PHE A C 1
ATOM 1248 O O . PHE A 1 155 ? -2.717 5.861 -0.596 1.00 98.38 155 PHE A O 1
ATOM 1255 N N . LYS A 1 156 ? -0.859 4.768 -1.191 1.00 96.94 156 LYS A N 1
ATOM 1256 C CA . LYS A 1 156 ? -1.427 3.428 -1.035 1.00 96.94 156 LYS A CA 1
ATOM 1257 C C . LYS A 1 156 ? -1.757 3.124 0.424 1.00 96.94 156 LYS A C 1
ATOM 1259 O O . LYS A 1 156 ? -2.835 2.592 0.671 1.00 96.94 156 LYS A O 1
ATOM 1264 N N . GLU A 1 157 ? -0.899 3.492 1.379 1.00 96.69 157 GLU A N 1
ATOM 1265 C CA . GLU A 1 157 ? -1.221 3.383 2.808 1.00 96.69 157 GLU A CA 1
ATOM 1266 C C . GLU A 1 157 ? -2.449 4.227 3.166 1.00 96.69 157 GLU A C 1
ATOM 1268 O O . GLU A 1 157 ? -3.365 3.700 3.790 1.00 96.69 157 GLU A O 1
ATOM 1273 N N . ALA A 1 158 ? -2.547 5.479 2.701 1.00 97.69 158 ALA A N 1
ATOM 1274 C CA . ALA A 1 158 ? -3.744 6.303 2.914 1.00 97.69 158 ALA A CA 1
ATOM 1275 C C . ALA A 1 158 ? -5.016 5.605 2.395 1.00 97.69 158 ALA A C 1
ATOM 1277 O O . ALA A 1 158 ? -6.035 5.536 3.087 1.00 97.69 158 ALA A O 1
ATOM 1278 N N . ARG A 1 159 ? -4.918 4.985 1.213 1.00 96.50 159 ARG A N 1
ATOM 1279 C CA . ARG A 1 159 ? -6.016 4.241 0.588 1.00 96.50 159 ARG A CA 1
ATOM 1280 C C . ARG A 1 159 ? -6.396 2.942 1.300 1.00 96.50 159 ARG A C 1
ATOM 1282 O O . ARG A 1 159 ? -7.512 2.465 1.111 1.00 96.50 159 ARG A O 1
ATOM 1289 N N . LYS A 1 160 ? -5.531 2.372 2.147 1.00 95.50 160 LYS A N 1
ATOM 1290 C CA . LYS A 1 160 ? -5.927 1.249 3.018 1.00 95.50 160 LYS A CA 1
ATOM 1291 C C . LYS A 1 160 ? -6.941 1.679 4.078 1.00 95.50 160 LYS A C 1
ATOM 1293 O O . LYS A 1 160 ? -7.783 0.873 4.463 1.00 95.50 160 LYS A O 1
ATOM 1298 N N . PHE A 1 161 ? -6.849 2.922 4.552 1.00 93.62 161 PHE A N 1
ATOM 1299 C CA . PHE A 1 161 ? -7.764 3.484 5.548 1.00 93.62 161 PHE A CA 1
ATOM 1300 C C . PHE A 1 161 ? -9.047 4.020 4.909 1.00 93.62 161 PHE A C 1
ATOM 1302 O O . PHE A 1 161 ? -10.127 3.825 5.464 1.00 93.62 161 PHE A O 1
ATOM 1309 N N . ASN A 1 162 ? -8.934 4.646 3.735 1.00 94.06 162 ASN A N 1
ATOM 1310 C CA . ASN A 1 162 ? -10.064 5.122 2.942 1.00 94.06 162 ASN A CA 1
ATOM 1311 C C . ASN A 1 162 ? -9.753 4.948 1.435 1.00 94.06 162 ASN A C 1
ATOM 1313 O O . ASN A 1 162 ? -8.949 5.709 0.899 1.00 94.06 162 ASN A O 1
ATOM 1317 N N . PRO A 1 163 ? -10.354 3.964 0.732 1.00 94.62 163 PRO A N 1
ATOM 1318 C CA . PRO A 1 163 ? -9.999 3.617 -0.653 1.00 94.62 163 PRO A CA 1
ATOM 1319 C C . PRO A 1 163 ? -10.031 4.771 -1.661 1.00 94.62 163 PRO A C 1
ATOM 1321 O O . PRO A 1 163 ? -9.204 4.787 -2.584 1.00 94.62 163 PRO A O 1
ATOM 1324 N N . ASP A 1 164 ? -10.937 5.725 -1.436 1.00 93.88 164 ASP A N 1
ATOM 1325 C CA . ASP A 1 164 ? -11.189 6.903 -2.269 1.00 93.88 164 ASP A CA 1
ATOM 1326 C C . ASP A 1 164 ? -10.724 8.191 -1.562 1.00 93.88 164 ASP A C 1
ATOM 1328 O O . ASP A 1 164 ? -11.325 9.256 -1.711 1.00 93.88 164 ASP A O 1
ATOM 1332 N N . TYR A 1 165 ? -9.662 8.099 -0.746 1.00 97.19 165 TYR A N 1
ATOM 1333 C CA . TYR A 1 165 ? -9.117 9.244 -0.021 1.00 97.19 165 TYR A CA 1
ATOM 1334 C C . TYR A 1 165 ? -8.603 10.325 -0.977 1.00 97.19 165 TYR A C 1
ATOM 1336 O O . TYR A 1 165 ? -7.478 10.246 -1.484 1.00 97.19 165 TYR A O 1
ATOM 1344 N N . ARG A 1 166 ? -9.434 11.352 -1.185 1.00 96.88 166 ARG A N 1
ATOM 1345 C CA . ARG A 1 166 ? -9.138 12.510 -2.037 1.00 96.88 166 ARG A CA 1
ATOM 1346 C C . ARG A 1 166 ? -8.636 12.057 -3.420 1.00 96.88 166 ARG A C 1
ATOM 1348 O O . ARG A 1 166 ? -9.205 11.169 -4.045 1.00 96.88 166 ARG A O 1
ATOM 1355 N N . ASP A 1 167 ? -7.553 12.659 -3.884 1.00 97.50 167 ASP A N 1
ATOM 1356 C CA . ASP A 1 167 ? -6.848 12.406 -5.134 1.00 97.50 167 ASP A CA 1
ATOM 1357 C C . ASP A 1 167 ? -5.600 11.520 -4.938 1.00 97.50 167 ASP A C 1
ATOM 1359 O O . ASP A 1 167 ? -4.736 11.472 -5.807 1.00 97.50 167 ASP A O 1
ATOM 1363 N N . ALA A 1 168 ? -5.488 10.752 -3.842 1.00 97.94 168 ALA A N 1
ATOM 1364 C CA . ALA A 1 168 ? -4.303 9.927 -3.547 1.00 97.94 168 ALA A CA 1
ATOM 1365 C C . ALA A 1 168 ? -3.921 8.965 -4.693 1.00 97.94 168 ALA A C 1
ATOM 1367 O O . ALA A 1 168 ? -2.742 8.757 -4.998 1.00 97.94 168 ALA A O 1
ATOM 1368 N N . LYS A 1 169 ? -4.927 8.384 -5.363 1.00 97.31 169 LYS A N 1
ATOM 1369 C CA . LYS A 1 169 ? -4.721 7.544 -6.553 1.00 97.31 169 LYS A CA 1
ATOM 1370 C C . LYS A 1 169 ? -4.101 8.349 -7.703 1.00 97.31 169 LYS A C 1
ATOM 1372 O O . LYS A 1 169 ? -3.156 7.880 -8.335 1.00 97.31 169 LYS A O 1
ATOM 1377 N N . GLU A 1 170 ? -4.611 9.550 -7.950 1.00 97.31 170 GLU A N 1
ATOM 1378 C CA . GLU A 1 170 ? -4.141 10.440 -9.013 1.00 97.31 170 GLU A CA 1
ATOM 1379 C C . GLU A 1 170 ? -2.733 10.962 -8.725 1.00 97.31 170 GLU A C 1
ATOM 1381 O O . GLU A 1 170 ? -1.868 10.923 -9.599 1.00 97.31 170 GLU A O 1
ATOM 1386 N N . LEU A 1 171 ? -2.459 11.361 -7.482 1.00 98.00 171 LEU A N 1
ATOM 1387 C CA . LEU A 1 171 ? -1.140 11.824 -7.062 1.00 98.00 171 LEU A CA 1
ATOM 1388 C C . LEU A 1 171 ? -0.069 10.733 -7.162 1.00 98.00 171 LEU A C 1
ATOM 1390 O O . LEU A 1 171 ? 1.073 11.046 -7.492 1.00 98.00 171 LEU A O 1
ATOM 1394 N N . SER A 1 172 ? -0.432 9.459 -6.976 1.00 97.75 172 SER A N 1
ATOM 1395 C CA . SER A 1 172 ? 0.481 8.333 -7.226 1.00 97.75 172 SER A CA 1
ATOM 1396 C C . SER A 1 172 ? 0.928 8.294 -8.692 1.00 97.75 172 SER A C 1
ATOM 1398 O O . SER A 1 172 ? 2.123 8.234 -8.982 1.00 97.75 172 SER A O 1
ATOM 1400 N N . ALA A 1 173 ? -0.019 8.397 -9.631 1.00 97.62 173 ALA A N 1
ATOM 1401 C CA . ALA A 1 173 ? 0.284 8.451 -11.061 1.00 97.62 173 ALA A CA 1
ATOM 1402 C C . ALA A 1 173 ? 1.082 9.709 -11.434 1.00 97.62 173 ALA A C 1
ATOM 1404 O O . ALA A 1 173 ? 2.064 9.628 -12.176 1.00 97.62 173 ALA A O 1
ATOM 1405 N N . LYS A 1 174 ? 0.710 10.858 -10.861 1.00 97.62 174 LYS A N 1
ATOM 1406 C CA . LYS A 1 174 ? 1.403 12.135 -11.051 1.00 97.62 174 LYS A CA 1
ATOM 1407 C C . LYS A 1 174 ? 2.856 12.082 -10.582 1.00 97.62 174 LYS A C 1
ATOM 1409 O O . LYS A 1 174 ? 3.731 12.601 -11.271 1.00 97.62 174 LYS A O 1
ATOM 1414 N N . ALA A 1 175 ? 3.125 11.446 -9.442 1.00 98.06 175 ALA A N 1
ATOM 1415 C CA . ALA A 1 175 ? 4.474 11.283 -8.911 1.00 98.06 175 ALA A CA 1
ATOM 1416 C C . ALA A 1 175 ? 5.360 10.498 -9.892 1.00 98.06 175 ALA A C 1
ATOM 1418 O O . ALA A 1 175 ? 6.413 10.991 -10.299 1.00 98.06 175 ALA A O 1
ATOM 1419 N N . TYR A 1 176 ? 4.890 9.333 -10.358 1.00 98.31 176 TYR A N 1
ATOM 1420 C CA . TYR A 1 176 ? 5.601 8.534 -11.362 1.00 98.31 176 TYR A CA 1
ATOM 1421 C C . TYR A 1 176 ? 5.801 9.277 -12.681 1.00 98.31 176 TYR A C 1
ATOM 1423 O O . TYR A 1 176 ? 6.876 9.198 -13.274 1.00 98.31 176 TYR A O 1
ATOM 1431 N N . TYR A 1 177 ? 4.787 10.013 -13.136 1.00 97.94 177 TYR A N 1
ATOM 1432 C CA . TYR A 1 177 ? 4.876 10.803 -14.357 1.00 97.94 177 TYR A CA 1
ATOM 1433 C C . TYR A 1 177 ? 5.955 11.891 -14.251 1.00 97.94 177 TYR A C 1
ATOM 1435 O O . TYR A 1 177 ? 6.804 12.006 -15.135 1.00 97.94 177 TYR A O 1
ATOM 1443 N N . ASN A 1 178 ? 5.968 12.654 -13.157 1.00 97.06 178 ASN A N 1
ATOM 1444 C CA . ASN A 1 178 ? 6.936 13.729 -12.941 1.00 97.06 178 ASN A CA 1
ATOM 1445 C C . ASN A 1 178 ? 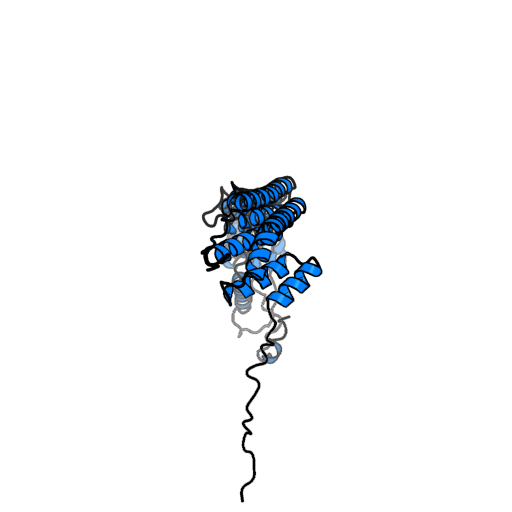8.376 13.203 -12.894 1.00 97.06 178 ASN A C 1
ATOM 1447 O O . ASN A 1 178 ? 9.245 13.725 -13.598 1.00 97.06 178 ASN A O 1
ATOM 1451 N N . ASP A 1 179 ? 8.619 12.140 -12.127 1.00 98.00 179 ASP A N 1
ATOM 1452 C CA . ASP A 1 179 ? 9.941 11.516 -12.046 1.00 98.00 179 ASP A CA 1
ATOM 1453 C C . ASP A 1 179 ? 10.366 10.922 -13.389 1.00 98.00 179 ASP A C 1
ATOM 1455 O O . ASP A 1 179 ? 11.516 11.084 -13.806 1.00 98.00 179 ASP A O 1
ATOM 1459 N N . ALA A 1 180 ? 9.438 10.300 -14.121 1.00 97.81 180 ALA A N 1
ATOM 1460 C CA . ALA A 1 180 ? 9.713 9.821 -15.466 1.00 97.81 180 ALA A CA 1
ATOM 1461 C C . ALA A 1 180 ? 10.130 10.953 -16.410 1.00 97.81 180 ALA A C 1
ATOM 1463 O O . ALA A 1 180 ? 11.075 10.786 -17.180 1.00 97.81 180 ALA A O 1
ATOM 1464 N N . MET A 1 181 ? 9.461 12.107 -16.355 1.00 97.56 181 MET A N 1
ATOM 1465 C CA . MET A 1 181 ? 9.819 13.254 -17.191 1.00 97.56 181 MET A CA 1
ATOM 1466 C C . MET A 1 181 ? 11.194 13.813 -16.822 1.00 97.56 181 MET A C 1
ATOM 1468 O O . MET A 1 181 ? 11.975 14.133 -17.719 1.00 97.56 181 MET A O 1
ATOM 1472 N N . ALA A 1 182 ? 11.528 13.867 -15.531 1.00 97.00 182 ALA A N 1
ATOM 1473 C CA . ALA A 1 182 ? 12.856 14.263 -15.065 1.00 97.00 182 ALA A CA 1
ATOM 1474 C C . ALA A 1 182 ? 13.953 13.273 -15.506 1.00 97.00 182 ALA A C 1
ATOM 1476 O O . ALA A 1 182 ? 15.059 13.676 -15.861 1.00 97.00 182 ALA A O 1
ATOM 1477 N N . LEU A 1 183 ? 13.651 11.971 -15.521 1.00 97.88 183 LEU A N 1
ATOM 1478 C CA . LEU A 1 183 ? 14.537 10.922 -16.031 1.00 97.88 183 LEU A CA 1
ATOM 1479 C C . LEU A 1 183 ? 14.738 11.027 -17.547 1.00 97.88 183 LEU A C 1
ATOM 1481 O O . LEU A 1 183 ? 15.861 10.933 -18.039 1.00 97.88 183 LEU A O 1
ATOM 1485 N N . ILE A 1 184 ? 13.660 11.236 -18.298 1.00 97.44 184 ILE A N 1
ATOM 1486 C CA . ILE A 1 184 ? 13.704 11.344 -19.759 1.00 97.44 184 ILE A CA 1
ATOM 1487 C C . ILE A 1 184 ? 14.461 12.605 -20.185 1.00 97.44 184 ILE A C 1
ATOM 1489 O O . ILE A 1 184 ? 15.285 12.531 -21.094 1.00 97.44 184 ILE A O 1
ATOM 1493 N N . SER A 1 185 ? 14.250 13.741 -19.513 1.00 96.75 185 SER A N 1
ATOM 1494 C CA . SER A 1 185 ? 14.911 15.008 -19.860 1.00 96.75 185 SER A CA 1
ATOM 1495 C C . SER A 1 185 ? 16.433 14.969 -19.682 1.00 96.75 185 SER A C 1
ATOM 1497 O O . SER A 1 185 ? 17.148 15.650 -20.414 1.00 96.75 185 SER A O 1
ATOM 1499 N N . ARG A 1 186 ? 16.942 14.128 -18.773 1.00 96.69 186 ARG A N 1
ATOM 1500 C CA . ARG A 1 186 ? 18.383 13.880 -18.583 1.00 96.69 186 ARG A CA 1
ATOM 1501 C C . ARG A 1 186 ? 18.938 12.711 -19.411 1.00 96.69 186 ARG A C 1
ATOM 1503 O O . ARG A 1 186 ? 20.081 12.312 -19.210 1.00 96.69 186 ARG A O 1
ATOM 1510 N N . GLY A 1 187 ? 18.138 12.132 -20.310 1.00 96.50 187 GLY A N 1
ATOM 1511 C CA . GLY A 1 187 ? 18.538 11.015 -21.174 1.00 96.50 187 GLY A CA 1
ATOM 1512 C C . GLY A 1 187 ? 18.468 9.627 -20.524 1.00 96.50 187 GLY A C 1
ATOM 1513 O O . GLY A 1 187 ? 18.819 8.633 -21.160 1.00 96.50 187 GLY A O 1
ATOM 1514 N N . SER A 1 188 ? 17.973 9.509 -19.287 1.00 97.69 188 SER A N 1
ATOM 1515 C CA . SER A 1 188 ? 17.713 8.227 -18.611 1.00 97.69 188 SER A CA 1
ATOM 1516 C C . SER A 1 188 ? 16.403 7.592 -19.102 1.00 97.69 188 SER A C 1
ATOM 1518 O O . SER A 1 188 ? 15.495 7.295 -18.327 1.00 97.69 188 SER A O 1
ATOM 1520 N N . TYR A 1 189 ? 16.284 7.376 -20.412 1.00 97.81 189 TYR A N 1
ATOM 1521 C CA . TYR A 1 189 ? 15.046 6.937 -21.061 1.00 97.81 189 TYR A CA 1
ATOM 1522 C C . TYR A 1 189 ? 14.508 5.597 -20.541 1.00 97.81 189 TYR A C 1
ATOM 1524 O O . TYR A 1 189 ? 13.309 5.471 -20.308 1.00 97.81 189 TYR A O 1
ATOM 1532 N N . LYS A 1 190 ? 15.378 4.597 -20.329 1.00 97.62 190 LYS A N 1
ATOM 1533 C CA . LYS A 1 190 ? 14.960 3.261 -19.862 1.00 97.62 190 LYS A CA 1
ATOM 1534 C C . LYS A 1 190 ? 14.315 3.315 -18.478 1.00 97.62 190 LYS A C 1
ATOM 1536 O O . LYS A 1 190 ? 13.290 2.676 -18.250 1.00 97.62 190 LYS A O 1
ATOM 1541 N N . ASP A 1 191 ? 14.900 4.093 -17.571 1.00 97.38 191 ASP A N 1
ATOM 1542 C CA . ASP A 1 191 ? 14.352 4.295 -16.230 1.00 97.38 191 ASP A CA 1
ATOM 1543 C C . ASP A 1 191 ? 13.060 5.117 -16.282 1.00 97.38 191 ASP A C 1
ATOM 1545 O O . ASP A 1 191 ? 12.095 4.779 -15.602 1.00 97.38 191 ASP A O 1
ATOM 1549 N N . GLY A 1 192 ? 12.994 6.132 -17.151 1.00 97.88 192 GLY A N 1
ATOM 1550 C CA . GLY A 1 192 ? 11.766 6.890 -17.387 1.00 97.88 192 GLY A CA 1
ATOM 1551 C C . GLY A 1 192 ? 10.609 6.014 -17.876 1.00 97.88 192 GLY A C 1
ATOM 1552 O O . GLY A 1 192 ? 9.507 6.098 -17.343 1.00 97.88 192 GLY A O 1
ATOM 1553 N N . VAL A 1 193 ? 10.858 5.104 -18.822 1.00 98.12 193 VAL A N 1
ATOM 1554 C CA . VAL A 1 193 ? 9.861 4.118 -19.282 1.00 98.12 193 VAL A CA 1
ATOM 1555 C C . VAL A 1 193 ? 9.420 3.199 -18.143 1.00 98.12 193 VAL A C 1
ATOM 1557 O O . VAL A 1 193 ? 8.223 2.953 -17.998 1.00 98.12 193 VAL A O 1
ATOM 1560 N N . ARG A 1 194 ? 10.355 2.729 -17.303 1.00 97.19 194 ARG A N 1
ATOM 1561 C CA . ARG A 1 194 ? 10.025 1.904 -16.128 1.00 97.19 194 ARG A CA 1
ATOM 1562 C C . ARG A 1 194 ? 9.051 2.632 -15.201 1.00 97.19 194 ARG A C 1
ATOM 1564 O O . ARG A 1 194 ? 8.076 2.026 -14.766 1.00 97.19 194 ARG A O 1
ATOM 1571 N N . MET A 1 195 ? 9.297 3.914 -14.931 1.00 97.56 195 MET A N 1
ATOM 1572 C CA . MET A 1 195 ? 8.413 4.747 -14.112 1.00 97.56 195 MET A CA 1
ATOM 1573 C C . MET A 1 195 ? 7.051 4.970 -14.782 1.00 97.56 195 MET A C 1
ATOM 1575 O O . MET A 1 195 ? 6.025 4.804 -14.131 1.00 97.56 195 MET A O 1
ATOM 1579 N N . LEU A 1 196 ? 7.002 5.256 -16.088 1.00 97.56 196 LEU A N 1
ATOM 1580 C CA . LEU A 1 196 ? 5.726 5.428 -16.798 1.00 97.56 196 LEU A CA 1
ATOM 1581 C C . LEU A 1 196 ? 4.870 4.158 -16.790 1.00 97.56 196 LEU A C 1
ATOM 1583 O O . LEU A 1 196 ? 3.654 4.247 -16.656 1.00 97.56 196 LEU A O 1
ATOM 1587 N N . TRP A 1 197 ? 5.471 2.971 -16.882 1.00 96.62 197 TRP A N 1
ATOM 1588 C CA . TRP A 1 197 ? 4.706 1.725 -16.802 1.00 96.62 197 TRP A CA 1
ATOM 1589 C C . TRP A 1 197 ? 4.073 1.482 -15.436 1.00 96.62 197 TRP A C 1
ATOM 1591 O O . TRP A 1 197 ? 3.003 0.879 -15.396 1.00 96.62 197 TRP A O 1
ATOM 1601 N N . LYS A 1 198 ? 4.653 1.997 -14.342 1.00 97.50 198 LYS A N 1
ATOM 1602 C CA . LYS A 1 198 ? 4.020 1.940 -13.013 1.00 97.50 198 LYS A CA 1
ATOM 1603 C C . LYS A 1 198 ? 2.679 2.662 -12.969 1.00 97.50 198 LYS A C 1
ATOM 1605 O O . LYS A 1 198 ? 1.817 2.301 -12.180 1.00 97.50 198 LYS A O 1
ATOM 1610 N N . ILE A 1 199 ? 2.452 3.635 -13.849 1.00 97.19 199 ILE A N 1
ATOM 1611 C CA . ILE A 1 199 ? 1.181 4.362 -13.901 1.00 97.19 199 ILE A CA 1
ATOM 1612 C C . ILE A 1 199 ? 0.015 3.433 -14.285 1.00 97.19 199 ILE A C 1
ATOM 1614 O O . ILE A 1 199 ? -1.107 3.640 -13.824 1.00 97.19 199 ILE A O 1
ATOM 1618 N N . ARG A 1 200 ? 0.276 2.367 -15.053 1.00 95.19 200 ARG A N 1
ATOM 1619 C CA . ARG A 1 200 ? -0.742 1.387 -15.472 1.00 95.19 200 ARG A CA 1
ATOM 1620 C C . ARG A 1 200 ? -1.318 0.580 -14.306 1.00 95.19 200 ARG A C 1
ATOM 1622 O O . ARG A 1 200 ? -2.430 0.077 -14.427 1.00 95.19 200 ARG A O 1
ATOM 1629 N N . ASP A 1 201 ? -0.610 0.517 -13.176 1.00 93.00 201 ASP A N 1
ATOM 1630 C CA . ASP A 1 201 ? -1.113 -0.092 -11.937 1.00 93.00 201 ASP A CA 1
ATOM 1631 C C . ASP A 1 201 ? -2.292 0.715 -11.351 1.00 93.00 201 ASP A C 1
ATOM 1633 O O . ASP A 1 201 ? -3.107 0.189 -10.591 1.00 93.00 201 ASP A O 1
ATOM 1637 N N . PHE A 1 202 ? -2.406 1.996 -11.719 1.00 92.00 202 PHE A N 1
ATOM 1638 C CA . PHE A 1 202 ? -3.449 2.910 -11.252 1.00 92.00 202 PHE A CA 1
ATOM 1639 C C . PHE A 1 202 ? -4.458 3.253 -12.359 1.00 92.00 202 PHE A C 1
ATOM 1641 O O . PHE A 1 202 ? -5.662 3.263 -12.098 1.00 92.00 202 PHE A O 1
ATOM 1648 N N . TYR A 1 203 ? -3.975 3.521 -13.573 1.00 94.25 203 TYR A N 1
ATOM 1649 C CA . TYR A 1 203 ? -4.761 3.959 -14.732 1.00 94.25 203 TYR A CA 1
ATOM 1650 C C . TYR A 1 203 ? -4.437 3.075 -15.949 1.00 94.25 203 TYR A C 1
ATOM 1652 O O . TYR A 1 203 ? -3.660 3.483 -16.819 1.00 94.25 203 TYR A O 1
ATOM 1660 N N . PRO A 1 204 ? -4.970 1.840 -16.017 1.00 92.31 204 PRO A N 1
ATOM 1661 C CA . PRO A 1 204 ? -4.756 0.941 -17.156 1.00 92.31 204 PRO A CA 1
ATOM 1662 C C . PRO A 1 204 ? -5.305 1.497 -18.480 1.00 92.31 204 PRO A C 1
ATOM 1664 O O . PRO A 1 204 ? -4.823 1.128 -19.548 1.00 92.31 204 PRO A O 1
ATOM 1667 N N . GLU A 1 205 ? -6.286 2.398 -18.418 1.00 90.94 205 GLU A N 1
ATOM 1668 C CA . GLU A 1 205 ? -6.847 3.141 -19.548 1.00 90.94 205 GLU A CA 1
ATOM 1669 C C . GLU A 1 205 ? -5.911 4.230 -20.102 1.00 90.94 205 GLU A C 1
ATOM 1671 O O . GLU A 1 205 ? -6.156 4.754 -21.189 1.00 90.94 205 GLU A O 1
ATOM 1676 N N . GLY A 1 206 ? -4.832 4.550 -19.381 1.00 88.31 206 GLY A N 1
ATOM 1677 C CA . GLY A 1 206 ? -3.878 5.601 -19.721 1.00 88.31 206 GLY A CA 1
ATOM 1678 C C . GLY A 1 206 ? -3.981 6.831 -18.814 1.00 88.31 206 GLY A C 1
ATOM 1679 O O . GLY A 1 206 ? -4.994 7.085 -18.167 1.00 88.31 206 GLY A O 1
ATOM 1680 N N . TYR A 1 207 ? -2.898 7.610 -18.767 1.00 94.00 207 TYR A N 1
ATOM 1681 C CA . TYR A 1 207 ? -2.771 8.803 -17.923 1.00 94.00 207 TYR A CA 1
ATOM 1682 C C . TYR A 1 207 ? -2.043 9.909 -18.690 1.00 94.00 207 TYR A C 1
ATOM 1684 O O . TYR A 1 207 ? -0.848 9.790 -18.967 1.00 94.00 207 TYR A O 1
ATOM 1692 N N . HIS A 1 208 ? -2.758 10.978 -19.045 1.00 92.94 208 HIS A N 1
ATOM 1693 C CA . HIS A 1 208 ? -2.251 12.046 -19.918 1.00 92.94 208 HIS A CA 1
ATOM 1694 C C . HIS A 1 208 ? -1.626 11.490 -21.219 1.00 92.94 208 HIS A C 1
ATOM 1696 O O . HIS A 1 208 ? -2.207 10.625 -21.869 1.00 92.94 208 HIS A O 1
ATOM 1702 N N . ASP A 1 209 ? -0.451 11.985 -21.612 1.00 95.38 209 ASP A N 1
ATOM 1703 C CA . ASP A 1 209 ? 0.336 11.551 -22.769 1.00 95.38 209 ASP A CA 1
ATOM 1704 C C . ASP A 1 209 ? 1.362 10.453 -22.414 1.00 95.38 209 ASP A C 1
ATOM 1706 O O . ASP A 1 209 ? 2.286 10.205 -23.191 1.00 95.38 209 ASP A O 1
ATOM 1710 N N . SER A 1 210 ? 1.224 9.770 -21.266 1.00 95.38 210 SER A N 1
ATOM 1711 C CA . SER A 1 210 ? 2.204 8.782 -20.782 1.00 95.38 210 SER A CA 1
ATOM 1712 C C . SER A 1 210 ? 2.521 7.692 -21.810 1.00 95.38 210 SER A C 1
ATOM 1714 O O . SER A 1 210 ? 3.689 7.370 -22.017 1.00 95.38 210 SER A O 1
ATOM 1716 N N . GLU A 1 211 ? 1.521 7.184 -22.530 1.00 94.19 211 GLU A N 1
ATOM 1717 C CA . GLU A 1 211 ? 1.709 6.167 -23.572 1.00 94.19 211 GLU A CA 1
ATOM 1718 C C . GLU A 1 211 ? 2.515 6.698 -24.769 1.00 94.19 211 GLU A C 1
ATOM 1720 O O . GLU A 1 211 ? 3.401 6.018 -25.298 1.00 94.19 211 GLU A O 1
ATOM 1725 N N . GLN A 1 212 ? 2.290 7.955 -25.160 1.00 95.88 212 GLN A N 1
ATOM 1726 C CA . GLN A 1 212 ? 3.101 8.608 -26.186 1.00 95.88 212 GLN A CA 1
ATOM 1727 C C . GLN A 1 212 ? 4.540 8.813 -25.696 1.00 95.88 212 GLN A C 1
ATOM 1729 O O . GLN A 1 212 ? 5.487 8.550 -26.441 1.00 95.88 212 GLN A O 1
ATOM 1734 N N . ARG A 1 213 ? 4.724 9.233 -24.438 1.00 97.06 213 ARG A N 1
ATOM 1735 C CA . ARG A 1 213 ? 6.047 9.409 -23.816 1.00 97.06 213 ARG A CA 1
ATOM 1736 C C . ARG A 1 213 ? 6.817 8.098 -23.728 1.00 97.06 213 ARG A C 1
ATOM 1738 O O . ARG A 1 213 ? 8.009 8.094 -24.022 1.00 97.06 213 ARG A O 1
ATOM 1745 N N . VAL A 1 214 ? 6.146 6.995 -23.388 1.00 97.31 214 VAL A N 1
ATOM 1746 C CA . VAL A 1 214 ? 6.721 5.642 -23.405 1.00 97.31 214 VAL A CA 1
ATOM 1747 C C . VAL A 1 214 ? 7.253 5.323 -24.795 1.00 97.31 214 VAL A C 1
ATOM 1749 O O . VAL A 1 214 ? 8.416 4.949 -24.921 1.00 97.31 214 VAL A O 1
ATOM 1752 N N . LYS A 1 215 ? 6.440 5.512 -25.841 1.00 96.12 215 LYS A N 1
ATOM 1753 C CA . LYS A 1 215 ? 6.855 5.239 -27.223 1.00 96.12 215 LYS A CA 1
ATOM 1754 C C . LYS A 1 215 ? 8.091 6.053 -27.613 1.00 96.12 215 LYS A C 1
ATOM 1756 O O . LYS A 1 215 ? 9.083 5.480 -28.053 1.00 96.12 215 LYS A O 1
ATOM 1761 N N . VAL A 1 216 ? 8.052 7.367 -27.388 1.00 96.44 216 VAL A N 1
ATOM 1762 C CA . VAL A 1 216 ? 9.168 8.272 -27.707 1.00 96.44 216 VAL A CA 1
ATOM 1763 C C . VAL A 1 216 ? 10.431 7.889 -26.933 1.00 96.44 216 VAL A C 1
ATOM 1765 O O . VAL A 1 216 ? 11.505 7.809 -27.519 1.00 96.44 216 VAL A O 1
ATOM 1768 N N . ALA A 1 217 ? 10.326 7.613 -25.632 1.00 97.50 217 ALA A N 1
ATOM 1769 C CA . ALA A 1 217 ? 11.476 7.243 -24.812 1.00 97.50 217 ALA A CA 1
ATOM 1770 C C . ALA A 1 217 ? 12.059 5.873 -25.199 1.00 97.50 217 ALA A C 1
ATOM 1772 O O . ALA A 1 217 ? 13.279 5.712 -25.196 1.00 97.50 217 ALA A O 1
ATOM 1773 N N . ILE A 1 218 ? 11.218 4.902 -25.571 1.00 97.31 218 ILE A N 1
ATOM 1774 C CA . ILE A 1 218 ? 11.673 3.619 -26.120 1.00 97.31 218 ILE A CA 1
ATOM 1775 C C . ILE A 1 218 ? 12.458 3.846 -27.407 1.00 97.31 218 ILE A C 1
ATOM 1777 O O . ILE A 1 218 ? 13.572 3.340 -27.515 1.00 97.31 218 ILE A O 1
ATOM 1781 N N . ASP A 1 219 ? 11.915 4.617 -28.350 1.00 94.31 219 ASP A N 1
ATOM 1782 C CA . ASP A 1 219 ? 12.577 4.889 -29.628 1.00 94.31 219 ASP A CA 1
ATOM 1783 C C . ASP A 1 219 ? 13.913 5.625 -29.432 1.00 94.31 219 ASP A C 1
ATOM 1785 O O . ASP A 1 219 ? 14.906 5.254 -30.056 1.00 94.31 219 ASP A O 1
ATOM 1789 N N . SER A 1 220 ? 13.986 6.575 -28.494 1.00 94.19 220 SER A N 1
ATOM 1790 C CA . SER A 1 220 ? 15.230 7.277 -28.132 1.00 94.19 220 SER A CA 1
ATOM 1791 C C . SER A 1 220 ? 16.284 6.387 -27.463 1.00 94.19 220 SER A C 1
ATOM 1793 O O . SER A 1 220 ? 17.473 6.691 -27.522 1.00 94.19 220 SER A O 1
ATOM 1795 N N . ALA A 1 221 ? 15.871 5.303 -26.803 1.00 95.81 221 ALA A N 1
ATOM 1796 C CA . ALA A 1 221 ? 16.763 4.382 -26.092 1.00 95.81 221 ALA A CA 1
ATOM 1797 C C . ALA A 1 221 ? 17.056 3.088 -26.859 1.00 95.81 221 ALA A C 1
ATOM 1799 O O . ALA A 1 221 ? 17.773 2.218 -26.349 1.00 95.81 221 ALA A O 1
ATOM 1800 N N . LYS A 1 222 ? 16.444 2.928 -28.035 1.00 94.00 222 LYS A N 1
ATOM 1801 C CA . LYS A 1 222 ? 16.489 1.716 -28.843 1.00 94.00 222 LYS A CA 1
ATOM 1802 C C . LYS A 1 222 ? 17.884 1.523 -29.425 1.00 94.00 222 LYS A C 1
ATOM 1804 O O . LYS A 1 222 ? 18.455 2.423 -30.034 1.00 94.00 222 LYS A O 1
ATOM 1809 N N . VAL A 1 223 ? 18.418 0.322 -29.247 1.00 92.94 223 VAL A N 1
ATOM 1810 C CA . VAL A 1 223 ? 19.703 -0.101 -29.799 1.00 92.94 223 VAL A CA 1
ATOM 1811 C C . VAL A 1 223 ? 19.428 -1.004 -30.993 1.00 92.94 223 VAL A C 1
ATOM 1813 O O . VAL A 1 223 ? 18.873 -2.091 -30.836 1.00 92.94 223 VAL A O 1
ATOM 1816 N N . LYS A 1 224 ? 19.822 -0.560 -32.184 1.00 90.25 224 LYS A N 1
ATOM 1817 C CA . LYS A 1 224 ? 19.772 -1.348 -33.411 1.00 90.25 224 LYS A CA 1
ATOM 1818 C C . LYS A 1 224 ? 20.979 -2.276 -33.478 1.00 90.25 224 LYS A C 1
ATOM 1820 O O . LYS A 1 224 ? 22.128 -1.821 -33.489 1.00 90.25 224 LYS A O 1
ATOM 1825 N N . VAL A 1 225 ? 20.697 -3.573 -33.526 1.00 91.31 225 VAL A N 1
ATOM 1826 C CA . VAL A 1 225 ? 21.681 -4.655 -33.578 1.00 91.31 225 VAL A CA 1
ATOM 1827 C C . VAL A 1 225 ? 21.591 -5.316 -34.945 1.00 91.31 225 VAL A C 1
ATOM 1829 O O . VAL A 1 225 ? 20.588 -5.950 -35.265 1.00 91.31 225 VAL A O 1
ATOM 1832 N N . ALA A 1 226 ? 22.636 -5.184 -35.754 1.00 87.69 226 ALA A N 1
ATOM 1833 C CA . ALA A 1 226 ? 22.742 -5.900 -37.017 1.00 87.69 226 ALA A CA 1
ATOM 1834 C C . ALA A 1 226 ? 23.492 -7.214 -36.810 1.00 87.69 226 ALA A C 1
ATOM 1836 O O . ALA A 1 226 ? 24.614 -7.223 -36.299 1.00 87.69 226 ALA A O 1
ATOM 1837 N N . VAL A 1 227 ? 22.882 -8.318 -37.235 1.00 87.62 227 VAL A N 1
ATOM 1838 C CA . VAL A 1 227 ? 23.525 -9.634 -37.245 1.00 87.62 227 VAL A CA 1
ATOM 1839 C C . VAL A 1 227 ? 23.899 -9.960 -38.683 1.00 87.62 227 VAL A C 1
ATOM 1841 O O . VAL A 1 227 ? 23.033 -10.120 -39.542 1.00 87.62 227 VAL A O 1
ATOM 1844 N N . MET A 1 228 ? 25.199 -10.019 -38.952 1.00 83.75 228 MET A N 1
ATOM 1845 C CA . MET A 1 228 ? 25.724 -10.335 -40.275 1.00 83.75 228 MET A CA 1
ATOM 1846 C C . MET A 1 228 ? 25.799 -11.856 -40.470 1.00 83.75 228 MET A C 1
ATOM 1848 O O . MET A 1 228 ? 25.990 -12.586 -39.491 1.00 83.75 228 MET A O 1
ATOM 1852 N N . PRO A 1 229 ? 25.700 -12.355 -41.717 1.00 83.75 229 PRO A N 1
ATOM 1853 C CA . PRO A 1 229 ? 26.029 -13.743 -42.015 1.00 83.75 229 PRO A CA 1
ATOM 1854 C C . PRO A 1 229 ? 27.444 -14.073 -41.532 1.00 83.75 229 PRO A C 1
ATOM 1856 O O . PRO A 1 229 ? 28.364 -13.272 -41.702 1.00 83.75 229 PRO A O 1
ATOM 1859 N N . PHE A 1 230 ? 27.614 -15.243 -40.921 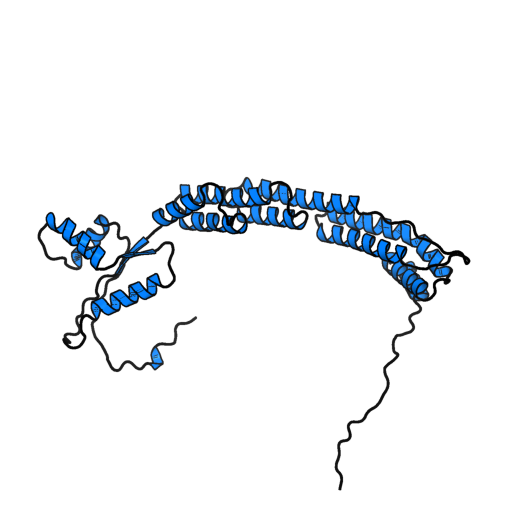1.00 86.69 230 PHE A N 1
ATOM 1860 C CA . PHE A 1 230 ? 28.924 -15.685 -40.446 1.00 86.69 230 PHE A CA 1
ATOM 1861 C C . PHE A 1 230 ? 29.759 -16.218 -41.617 1.00 86.69 230 PHE A C 1
ATOM 1863 O O . PHE A 1 230 ? 29.265 -17.020 -42.412 1.00 86.69 230 PHE A O 1
ATOM 1870 N N . ASP A 1 231 ? 31.033 -15.829 -41.702 1.00 84.06 231 ASP A N 1
ATOM 1871 C CA . ASP A 1 231 ? 31.920 -16.290 -42.775 1.00 84.06 231 ASP A CA 1
ATOM 1872 C C . ASP A 1 231 ? 32.205 -17.787 -42.613 1.00 84.06 231 ASP A C 1
ATOM 1874 O O . ASP A 1 231 ? 32.776 -18.218 -41.608 1.00 84.06 231 ASP A O 1
ATOM 1878 N N . ASN A 1 232 ? 31.860 -18.598 -43.611 1.00 84.38 232 ASN A N 1
ATOM 1879 C CA . ASN A 1 232 ? 32.144 -20.029 -43.587 1.00 84.38 232 ASN A CA 1
ATOM 1880 C C . ASN A 1 232 ? 33.547 -20.327 -44.146 1.00 84.38 232 ASN A C 1
ATOM 1882 O O . ASN A 1 232 ? 33.762 -20.287 -45.355 1.00 84.38 232 ASN A O 1
ATOM 1886 N N . LEU A 1 233 ? 34.488 -20.680 -43.266 1.00 83.75 233 LEU A N 1
ATOM 1887 C CA . LEU A 1 233 ? 35.868 -21.042 -43.615 1.00 83.75 233 LEU A CA 1
ATOM 1888 C C . LEU A 1 233 ? 36.126 -22.558 -43.591 1.00 83.75 233 LEU A C 1
ATOM 1890 O O . LEU A 1 233 ? 37.270 -22.991 -43.692 1.00 83.75 233 LEU A O 1
ATOM 1894 N N . THR A 1 234 ? 35.084 -23.383 -43.468 1.00 77.44 234 THR A N 1
ATOM 1895 C CA . THR A 1 234 ? 35.221 -24.838 -43.251 1.00 77.44 234 THR A CA 1
ATOM 1896 C C . THR A 1 234 ? 35.611 -25.650 -44.490 1.00 77.44 234 THR A C 1
ATOM 1898 O O . THR A 1 234 ? 35.752 -26.867 -44.393 1.00 77.44 234 THR A O 1
ATOM 1901 N N . ALA A 1 235 ? 35.746 -25.008 -45.658 1.00 65.19 235 ALA A N 1
ATOM 1902 C CA . ALA A 1 235 ? 36.025 -25.621 -46.966 1.00 65.19 235 ALA A CA 1
ATOM 1903 C C . ALA A 1 235 ? 35.030 -26.719 -47.425 1.00 65.19 235 ALA A C 1
ATOM 1905 O O . ALA A 1 235 ? 35.212 -27.321 -48.483 1.00 65.19 235 ALA A O 1
ATOM 1906 N N . SER A 1 236 ? 33.956 -26.977 -46.670 1.00 62.56 236 SER A N 1
ATOM 1907 C CA . SER A 1 236 ? 32.960 -28.008 -46.966 1.00 62.56 236 SER A CA 1
ATOM 1908 C C . SER A 1 236 ? 31.792 -27.441 -47.775 1.00 62.56 236 SER A C 1
ATOM 1910 O O . SER A 1 236 ? 31.021 -26.617 -47.287 1.00 62.56 236 SER A O 1
ATOM 1912 N N . VAL A 1 237 ? 31.613 -27.944 -48.999 1.00 58.47 237 VAL A N 1
ATOM 1913 C CA . VAL A 1 237 ? 30.509 -27.572 -49.912 1.00 58.47 237 VAL A CA 1
ATOM 1914 C C . VAL A 1 237 ? 29.169 -28.207 -49.489 1.00 58.47 237 VAL A C 1
ATOM 1916 O O . VAL A 1 237 ? 28.107 -27.825 -49.970 1.00 58.47 237 VAL A O 1
ATOM 1919 N N . LYS A 1 238 ? 29.189 -29.184 -48.570 1.00 60.88 238 LYS A N 1
ATOM 1920 C CA . LYS A 1 238 ? 28.015 -30.004 -48.217 1.00 60.88 238 LYS A CA 1
ATOM 1921 C C . LYS A 1 238 ? 27.075 -29.374 -47.181 1.00 60.88 238 LYS A C 1
ATOM 1923 O O . LYS A 1 238 ? 26.029 -29.952 -46.909 1.00 60.88 238 LYS A O 1
ATOM 1928 N N . SER A 1 239 ? 27.430 -28.227 -46.604 1.00 59.34 239 SER A N 1
ATOM 1929 C CA . SER A 1 239 ? 26.729 -27.661 -45.439 1.00 59.34 239 SER A CA 1
ATOM 1930 C C . SER A 1 239 ? 25.698 -26.571 -45.766 1.00 59.34 239 SER A C 1
ATOM 1932 O O . SER A 1 239 ? 25.130 -25.995 -44.843 1.00 59.34 239 SER A O 1
ATOM 1934 N N . GLY A 1 240 ? 25.444 -26.271 -47.046 1.00 72.75 240 GLY A N 1
ATOM 1935 C CA . GLY A 1 240 ? 24.541 -25.179 -47.438 1.00 72.75 240 GLY A CA 1
ATOM 1936 C C . GLY A 1 240 ? 24.992 -23.804 -46.914 1.00 72.75 240 GLY A C 1
ATOM 1937 O O . GLY A 1 240 ? 26.161 -23.612 -46.572 1.00 72.75 240 GLY A O 1
ATOM 1938 N N . ASP A 1 241 ? 24.069 -22.838 -46.841 1.00 81.31 241 ASP A N 1
ATOM 1939 C CA . ASP A 1 241 ? 24.332 -21.490 -46.304 1.00 81.31 241 ASP A CA 1
ATOM 1940 C C . ASP A 1 241 ? 24.225 -21.451 -44.766 1.00 81.31 241 ASP A C 1
ATOM 1942 O O . ASP A 1 241 ? 23.387 -20.767 -44.176 1.00 81.31 241 ASP A O 1
ATOM 1946 N N . ILE A 1 242 ? 25.087 -22.225 -44.102 1.00 84.06 242 ILE A N 1
ATOM 1947 C CA . ILE A 1 242 ? 25.118 -22.346 -42.637 1.00 84.06 242 ILE A CA 1
ATOM 1948 C C . ILE A 1 242 ? 25.409 -21.012 -41.925 1.00 84.06 242 ILE A C 1
ATOM 1950 O O . ILE A 1 242 ? 24.953 -20.793 -40.803 1.00 84.06 242 ILE A O 1
ATOM 1954 N N . GLY A 1 243 ? 26.132 -20.099 -42.584 1.00 83.88 243 GLY A N 1
ATOM 1955 C CA . GLY A 1 243 ? 26.407 -18.756 -42.070 1.00 83.88 243 GLY A CA 1
ATOM 1956 C C . GLY A 1 243 ? 25.137 -17.924 -41.923 1.00 83.88 243 GLY A C 1
ATOM 1957 O O . GLY A 1 243 ? 24.946 -17.268 -40.894 1.00 83.88 243 GLY A O 1
ATOM 1958 N N . SER A 1 244 ? 24.241 -18.004 -42.910 1.00 83.25 244 SER A N 1
ATOM 1959 C CA . SER A 1 244 ? 22.912 -17.402 -42.817 1.00 83.25 244 SER A CA 1
ATOM 1960 C C . SER A 1 244 ? 22.045 -18.102 -41.776 1.00 83.25 244 SER A C 1
ATOM 1962 O O . SER A 1 244 ? 21.411 -17.414 -40.980 1.00 83.25 244 SER A O 1
ATOM 1964 N N . THR A 1 245 ? 22.063 -19.437 -41.704 1.00 86.94 245 THR A N 1
ATOM 1965 C CA . THR A 1 245 ? 21.277 -20.187 -40.708 1.00 86.94 245 THR A CA 1
ATOM 1966 C C . THR A 1 245 ? 21.605 -19.757 -39.278 1.00 86.94 245 THR A C 1
ATOM 1968 O O . THR A 1 245 ? 20.698 -19.402 -38.528 1.00 86.94 245 THR A O 1
ATOM 1971 N N . ILE A 1 246 ? 22.891 -19.681 -38.923 1.00 87.31 246 ILE A N 1
ATOM 1972 C CA . ILE A 1 246 ? 23.327 -19.232 -37.591 1.00 87.31 246 ILE A CA 1
ATOM 1973 C C . ILE A 1 246 ? 22.878 -17.791 -37.315 1.00 87.31 246 ILE A C 1
ATOM 1975 O O . ILE A 1 246 ? 22.396 -17.486 -36.226 1.00 87.31 246 ILE A O 1
ATOM 1979 N N . SER A 1 247 ? 22.989 -16.895 -38.302 1.00 87.06 247 SER A N 1
ATOM 1980 C CA . SER A 1 247 ? 22.536 -15.508 -38.135 1.00 87.06 247 SER A CA 1
ATOM 1981 C C . SER A 1 247 ? 21.024 -15.416 -37.882 1.00 87.06 247 SER A C 1
ATOM 1983 O O . SER A 1 247 ? 20.591 -14.665 -37.007 1.00 87.06 247 SER A O 1
ATOM 1985 N N . SER A 1 248 ? 20.223 -16.228 -38.582 1.00 87.44 248 SER A N 1
ATOM 1986 C CA . SER A 1 248 ? 18.775 -16.313 -38.387 1.00 87.44 248 SER A CA 1
ATOM 1987 C C . SER A 1 248 ? 18.418 -16.865 -37.009 1.00 87.44 248 SER A C 1
ATOM 1989 O O . SER A 1 248 ? 17.507 -16.340 -36.374 1.00 87.44 248 SER A O 1
ATOM 1991 N N . GLU A 1 249 ? 19.144 -17.873 -36.520 1.00 90.00 249 GLU A N 1
ATOM 1992 C CA . GLU A 1 249 ? 18.946 -18.428 -35.177 1.00 90.00 249 GLU A CA 1
ATOM 1993 C C . GLU A 1 249 ? 19.257 -17.404 -34.078 1.00 90.00 249 GLU A C 1
ATOM 1995 O O . GLU A 1 249 ? 18.471 -17.261 -33.143 1.00 90.00 249 GLU A O 1
ATOM 2000 N N . ILE A 1 250 ? 20.340 -16.630 -34.212 1.00 90.62 250 ILE A N 1
ATOM 2001 C CA . ILE A 1 250 ? 20.678 -15.554 -33.265 1.00 90.62 250 ILE A CA 1
ATOM 2002 C C . ILE A 1 250 ? 19.575 -14.492 -33.230 1.00 90.62 250 ILE A C 1
ATOM 2004 O O . ILE A 1 250 ? 19.159 -14.077 -32.146 1.00 90.62 250 ILE A O 1
ATOM 2008 N N . ILE A 1 251 ? 19.078 -14.061 -34.396 1.00 90.19 251 ILE A N 1
ATOM 2009 C CA . ILE A 1 251 ? 17.971 -13.097 -34.473 1.00 90.19 251 ILE A CA 1
ATOM 2010 C C . ILE A 1 251 ? 16.715 -13.688 -33.828 1.00 90.19 251 ILE A C 1
ATOM 2012 O O . ILE A 1 251 ? 16.087 -13.027 -33.005 1.00 90.19 251 ILE A O 1
ATOM 2016 N N . ALA A 1 252 ? 16.356 -14.930 -34.159 1.00 90.94 252 ALA A N 1
ATOM 2017 C CA . ALA A 1 252 ? 15.176 -15.586 -33.608 1.00 90.94 252 ALA A CA 1
ATOM 2018 C C . ALA A 1 252 ? 15.253 -15.693 -32.077 1.00 90.94 252 ALA A C 1
ATOM 2020 O O . ALA A 1 252 ? 14.302 -15.320 -31.389 1.00 90.94 252 ALA A O 1
ATOM 2021 N N . PHE A 1 253 ? 16.399 -16.121 -31.541 1.00 92.56 253 PHE A N 1
ATOM 2022 C CA . PHE A 1 253 ? 16.640 -16.201 -30.101 1.00 92.56 253 PHE A CA 1
ATOM 2023 C C . PHE A 1 253 ? 16.585 -14.822 -29.430 1.00 92.56 253 PHE A C 1
ATOM 2025 O O . PHE A 1 253 ? 15.974 -14.667 -28.375 1.00 92.56 253 PHE A O 1
ATOM 2032 N N . GLY A 1 254 ? 17.175 -13.803 -30.056 1.00 90.75 254 GLY A N 1
ATOM 2033 C CA . GLY A 1 254 ? 17.189 -12.438 -29.535 1.00 90.75 254 GLY A CA 1
ATOM 2034 C C . GLY A 1 254 ? 15.824 -11.741 -29.567 1.00 90.75 254 GLY A C 1
ATOM 2035 O O . GLY A 1 254 ? 15.507 -10.969 -28.661 1.00 90.75 254 GLY A O 1
ATOM 2036 N N . VAL A 1 255 ? 14.998 -12.019 -30.578 1.00 91.81 255 VAL A N 1
ATOM 2037 C CA . VAL A 1 255 ? 13.647 -11.451 -30.732 1.00 91.81 255 VAL A CA 1
ATOM 2038 C C . VAL A 1 255 ? 12.617 -12.185 -29.869 1.00 91.81 255 VAL A C 1
ATOM 2040 O O . VAL A 1 255 ? 11.655 -11.559 -29.421 1.00 91.81 255 VAL A O 1
ATOM 2043 N N . ALA A 1 256 ? 12.811 -13.479 -29.588 1.00 93.31 256 ALA A N 1
ATOM 2044 C CA . ALA A 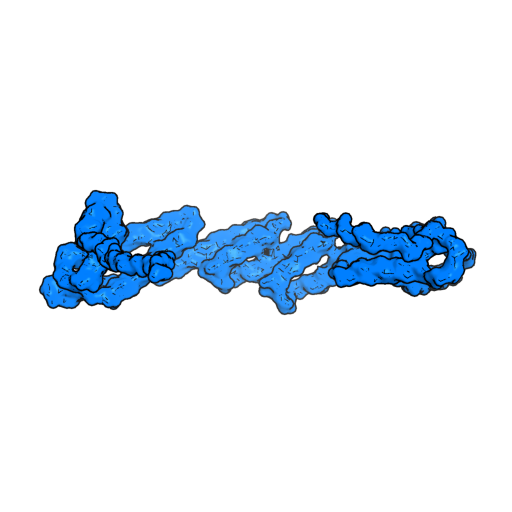1 256 ? 11.895 -14.299 -28.791 1.00 93.31 256 ALA A CA 1
ATOM 2045 C C . ALA A 1 256 ? 11.448 -13.666 -27.450 1.00 93.31 256 ALA A C 1
ATOM 2047 O O . ALA A 1 256 ? 10.239 -13.644 -27.201 1.00 93.31 256 ALA A O 1
ATOM 2048 N N . PRO A 1 257 ? 12.332 -13.084 -26.606 1.00 94.12 257 PRO A N 1
ATOM 2049 C CA . PRO A 1 257 ? 11.922 -12.428 -25.360 1.00 94.12 257 PRO A CA 1
ATOM 2050 C C . PRO A 1 257 ? 11.235 -11.065 -25.560 1.00 94.12 257 PRO A C 1
ATOM 2052 O O . PRO A 1 257 ? 10.852 -10.435 -24.578 1.00 94.12 257 PRO A O 1
ATOM 2055 N N . ARG A 1 258 ? 11.070 -10.598 -26.808 1.00 92.62 258 ARG A N 1
ATOM 2056 C CA . ARG A 1 258 ? 10.488 -9.295 -27.182 1.00 92.62 258 ARG A CA 1
ATOM 2057 C C . ARG A 1 258 ? 11.180 -8.125 -26.469 1.00 92.62 258 ARG A C 1
ATOM 2059 O O . ARG A 1 258 ? 10.537 -7.388 -25.715 1.00 92.62 258 ARG A O 1
ATOM 2066 N N . PRO A 1 259 ? 12.497 -7.947 -26.671 1.00 94.38 259 PRO A N 1
ATOM 2067 C CA . PRO A 1 259 ? 13.240 -6.913 -25.972 1.00 94.38 259 PRO A CA 1
ATOM 2068 C C . PRO A 1 259 ? 12.732 -5.524 -26.370 1.00 94.38 259 PRO A C 1
ATOM 2070 O O . PRO A 1 259 ? 12.690 -5.163 -27.540 1.00 94.38 259 PRO A O 1
ATOM 2073 N N . VAL A 1 260 ? 12.375 -4.714 -25.376 1.00 95.00 260 VAL A N 1
ATOM 2074 C CA . VAL A 1 260 ? 11.750 -3.400 -25.607 1.00 95.00 260 VAL A CA 1
ATOM 2075 C C . VAL A 1 260 ? 12.731 -2.378 -26.196 1.00 95.00 260 VAL A C 1
ATOM 2077 O O . VAL A 1 260 ? 12.341 -1.522 -26.982 1.00 95.00 260 VAL A O 1
ATOM 2080 N N . PHE A 1 261 ? 14.014 -2.476 -25.837 1.00 95.94 261 PHE A N 1
ATOM 2081 C CA . PHE A 1 261 ? 15.053 -1.508 -26.215 1.00 95.94 261 PHE A CA 1
ATOM 2082 C C . PHE A 1 261 ? 16.059 -2.048 -27.237 1.00 95.94 261 PHE A C 1
ATOM 2084 O O . PHE A 1 261 ? 17.111 -1.439 -27.422 1.00 95.94 261 PHE A O 1
ATOM 2091 N N . ILE A 1 262 ? 15.783 -3.194 -27.858 1.00 94.69 262 ILE A N 1
ATOM 2092 C CA . ILE A 1 262 ? 16.657 -3.789 -28.871 1.00 94.69 262 ILE A CA 1
ATOM 2093 C C . ILE A 1 262 ? 15.840 -3.994 -30.134 1.00 94.69 262 ILE A C 1
ATOM 2095 O O . ILE A 1 262 ? 14.740 -4.536 -30.085 1.00 94.69 262 ILE A O 1
ATOM 2099 N N . ASP A 1 263 ? 16.399 -3.564 -31.253 1.00 90.81 263 ASP A N 1
ATOM 2100 C CA . ASP A 1 263 ? 15.817 -3.737 -32.573 1.00 90.81 263 ASP A CA 1
ATOM 2101 C C . ASP A 1 263 ? 16.793 -4.535 -33.433 1.00 90.81 263 ASP A C 1
ATOM 2103 O O . ASP A 1 263 ? 17.909 -4.083 -33.705 1.00 90.81 263 ASP A O 1
ATOM 2107 N N . PHE A 1 264 ? 16.409 -5.760 -33.787 1.00 89.56 264 PHE A N 1
ATOM 2108 C CA . PHE A 1 264 ? 17.240 -6.624 -34.615 1.00 89.56 264 PHE A CA 1
ATOM 2109 C C . PHE A 1 264 ? 17.037 -6.272 -36.079 1.00 89.56 264 PHE A C 1
ATOM 2111 O O . PHE A 1 264 ? 15.937 -6.353 -36.619 1.00 89.56 264 PHE A O 1
ATOM 2118 N N . VAL A 1 265 ? 18.136 -5.920 -36.728 1.00 82.62 265 VAL A N 1
ATOM 2119 C CA . VAL A 1 265 ? 18.152 -5.523 -38.123 1.00 82.62 265 VAL A CA 1
ATOM 2120 C C . VAL A 1 265 ? 18.511 -6.732 -38.982 1.00 82.62 265 VAL A C 1
ATOM 2122 O O . VAL A 1 265 ? 19.551 -7.362 -38.778 1.00 82.62 265 VAL A O 1
ATOM 2125 N N . THR A 1 266 ? 17.644 -7.061 -39.940 1.00 71.31 266 THR A N 1
ATOM 2126 C CA . THR A 1 266 ? 17.818 -8.220 -40.822 1.00 71.31 266 THR A CA 1
ATOM 2127 C C . THR A 1 266 ? 18.849 -7.964 -41.920 1.00 71.31 266 THR A C 1
ATOM 2129 O O . THR A 1 266 ? 19.109 -6.824 -42.313 1.00 71.31 266 THR A O 1
ATOM 2132 N N . ARG A 1 267 ? 19.407 -9.057 -42.461 1.00 66.75 267 ARG A N 1
ATOM 2133 C CA . ARG A 1 267 ? 20.345 -9.046 -43.594 1.00 66.75 267 ARG A CA 1
ATOM 2134 C C . ARG A 1 267 ? 19.820 -8.228 -44.773 1.00 66.75 267 ARG A C 1
ATOM 2136 O O . ARG A 1 267 ? 20.561 -7.400 -45.290 1.00 66.75 267 ARG A O 1
ATOM 2143 N N . ASP A 1 268 ? 18.571 -8.448 -45.172 1.00 68.19 268 ASP A N 1
ATOM 2144 C CA . ASP A 1 268 ? 17.979 -7.799 -46.347 1.00 68.19 268 ASP A CA 1
ATOM 2145 C C . ASP A 1 268 ? 17.878 -6.286 -46.166 1.00 68.19 268 ASP A C 1
ATOM 2147 O O . ASP A 1 268 ? 18.155 -5.545 -47.100 1.00 68.19 268 ASP A O 1
ATOM 2151 N N . TYR A 1 269 ? 17.578 -5.820 -44.950 1.00 69.75 269 TYR A N 1
ATOM 2152 C CA . TYR A 1 269 ? 17.556 -4.394 -44.622 1.00 69.75 269 TYR A CA 1
ATOM 2153 C C . TYR A 1 269 ? 18.963 -3.780 -44.648 1.00 69.75 269 TYR A C 1
ATOM 2155 O O . TYR A 1 269 ? 19.162 -2.684 -45.167 1.00 69.75 269 TYR A O 1
ATOM 2163 N N . VAL A 1 270 ? 19.977 -4.482 -44.125 1.00 67.62 270 VAL A N 1
ATOM 2164 C CA . VAL A 1 270 ? 21.372 -4.018 -44.229 1.00 67.62 270 VAL A CA 1
ATOM 2165 C C . VAL A 1 270 ? 21.806 -3.977 -45.696 1.00 67.62 270 VAL A C 1
ATOM 2167 O O . VAL A 1 270 ? 22.403 -2.997 -46.129 1.00 67.62 270 VAL A O 1
ATOM 2170 N N . GLN A 1 271 ? 21.490 -5.014 -46.473 1.00 66.75 271 GLN A N 1
ATOM 2171 C CA . GLN A 1 271 ? 21.835 -5.094 -47.890 1.00 66.75 271 GLN A CA 1
ATOM 2172 C C . GLN A 1 271 ? 21.111 -4.045 -48.729 1.00 66.75 271 GLN A C 1
ATOM 2174 O O . GLN A 1 271 ? 21.769 -3.423 -49.555 1.00 66.75 271 GLN A O 1
ATOM 2179 N N . SER A 1 272 ? 19.819 -3.796 -48.496 1.00 66.69 272 SER A N 1
ATOM 2180 C CA . SER A 1 272 ? 19.059 -2.770 -49.214 1.00 66.69 272 SER A CA 1
ATOM 2181 C C . SER A 1 272 ? 19.668 -1.384 -48.998 1.00 66.69 272 SER A C 1
ATOM 2183 O O . SER A 1 272 ? 19.897 -0.656 -49.962 1.00 66.69 272 SER A O 1
ATOM 2185 N N . LEU A 1 273 ? 20.042 -1.063 -47.757 1.00 64.81 273 LEU A N 1
ATOM 2186 C CA . LEU A 1 273 ? 20.689 0.207 -47.409 1.00 64.81 273 LEU A CA 1
ATOM 2187 C C . LEU A 1 273 ? 22.101 0.320 -47.985 1.00 64.81 273 LEU A C 1
ATOM 2189 O O . LEU A 1 273 ? 22.514 1.391 -48.430 1.00 64.81 273 LEU A O 1
ATOM 2193 N N . LEU A 1 274 ? 22.838 -0.792 -48.021 1.00 61.50 274 LEU A N 1
ATOM 2194 C CA . LEU A 1 274 ? 24.129 -0.866 -48.697 1.00 61.50 274 LEU A CA 1
ATOM 2195 C C . LEU A 1 274 ? 23.985 -0.628 -50.201 1.00 61.50 274 LEU A C 1
ATOM 2197 O O . LEU A 1 274 ? 24.768 0.135 -50.757 1.00 61.50 274 LEU A O 1
ATOM 2201 N N . SER A 1 275 ? 23.000 -1.235 -50.866 1.00 63.53 275 SER A N 1
ATOM 2202 C CA . SER A 1 275 ? 22.757 -1.040 -52.300 1.00 63.53 275 SER A CA 1
ATOM 2203 C C . SER A 1 275 ? 22.259 0.367 -52.642 1.00 63.53 275 SER A C 1
ATOM 2205 O O . SER A 1 275 ? 22.666 0.903 -53.669 1.00 63.53 275 SER A O 1
ATOM 2207 N N . GLU A 1 276 ? 21.470 1.004 -51.770 1.00 61.16 276 GLU A N 1
ATOM 2208 C CA . GLU A 1 276 ? 21.062 2.409 -51.924 1.00 61.16 276 GLU A CA 1
ATOM 2209 C C . GLU A 1 276 ? 22.256 3.374 -51.822 1.00 61.16 276 GLU A C 1
ATOM 2211 O O . GLU A 1 276 ? 22.330 4.342 -52.574 1.00 61.16 276 GLU A O 1
ATOM 2216 N N . GLN A 1 277 ? 23.234 3.095 -50.952 1.00 51.44 277 GLN A N 1
ATOM 2217 C CA . GLN A 1 277 ? 24.460 3.901 -50.820 1.00 51.44 277 GLN A CA 1
ATOM 2218 C C . GLN A 1 277 ? 25.539 3.550 -51.861 1.00 51.44 277 GLN A C 1
ATOM 2220 O O . GLN A 1 277 ? 26.333 4.405 -52.255 1.00 51.44 277 GLN A O 1
ATOM 2225 N N . SER A 1 278 ? 25.550 2.312 -52.364 1.00 52.06 278 SER A N 1
ATOM 2226 C CA . SER A 1 278 ? 26.462 1.852 -53.428 1.00 52.06 278 SER A CA 1
ATOM 2227 C C . SER A 1 278 ? 26.187 2.516 -54.784 1.00 52.06 278 SER A C 1
ATOM 2229 O O . SER A 1 278 ? 27.026 2.437 -55.678 1.00 52.06 278 SER A O 1
ATOM 2231 N N . LEU A 1 279 ? 25.065 3.233 -54.933 1.00 48.94 279 LEU A N 1
ATOM 2232 C CA . LEU A 1 279 ? 24.826 4.151 -56.054 1.00 48.94 279 LEU A CA 1
ATOM 2233 C C . LEU A 1 279 ? 25.742 5.395 -56.024 1.00 48.94 279 LEU A C 1
ATOM 2235 O O . LEU A 1 279 ? 25.793 6.123 -57.012 1.00 48.94 279 LEU A O 1
ATOM 2239 N N . GLY A 1 280 ? 26.488 5.628 -54.933 1.00 51.56 280 GLY A N 1
ATOM 2240 C CA . GLY A 1 280 ? 27.489 6.697 -54.824 1.00 51.56 280 GLY A CA 1
ATOM 2241 C C . GLY A 1 280 ? 28.956 6.252 -54.919 1.00 51.56 280 GLY A C 1
ATOM 2242 O O . GLY A 1 280 ? 29.797 7.052 -55.322 1.00 51.56 280 GLY A O 1
ATOM 2243 N N . LEU A 1 281 ? 29.301 5.006 -54.570 1.00 45.47 281 LEU A N 1
ATOM 2244 C CA . LEU A 1 281 ? 30.691 4.524 -54.547 1.00 45.47 281 LEU A CA 1
ATOM 2245 C C . LEU A 1 281 ? 30.764 3.039 -54.936 1.00 45.47 281 LEU A C 1
ATOM 2247 O O . LEU A 1 281 ? 30.326 2.159 -54.200 1.00 45.47 281 LEU A O 1
ATOM 2251 N N . SER A 1 282 ? 31.354 2.762 -56.099 1.00 45.41 282 SER A N 1
ATOM 2252 C CA . SER A 1 282 ? 31.625 1.414 -56.597 1.00 45.41 282 SER A CA 1
ATOM 2253 C C . SER A 1 282 ? 32.694 0.708 -55.753 1.00 45.41 282 SER A C 1
ATOM 2255 O O . SER A 1 282 ? 33.838 1.163 -55.711 1.00 45.41 282 SER A O 1
ATOM 2257 N N . GLY A 1 283 ? 32.373 -0.435 -55.145 1.00 47.47 283 GLY A N 1
ATOM 2258 C CA . GLY A 1 283 ? 33.390 -1.327 -54.584 1.00 47.47 283 GLY A CA 1
ATOM 2259 C C . GLY A 1 283 ? 32.851 -2.329 -53.567 1.00 47.47 283 GLY A C 1
ATOM 2260 O O . GLY A 1 283 ? 32.155 -1.966 -52.628 1.00 47.47 283 GLY A O 1
ATOM 2261 N N . THR A 1 284 ? 33.202 -3.600 -53.761 1.00 49.22 284 THR A N 1
ATOM 2262 C CA . THR A 1 284 ? 32.920 -4.761 -52.901 1.00 49.22 284 THR A CA 1
ATOM 2263 C C . THR A 1 284 ? 33.048 -4.473 -51.401 1.00 49.22 284 THR A C 1
ATOM 2265 O O . THR A 1 284 ? 34.105 -4.062 -50.920 1.00 49.22 284 THR A O 1
ATOM 2268 N N . VAL A 1 285 ? 31.973 -4.758 -50.661 1.00 51.56 285 VAL A N 1
ATOM 2269 C CA . VAL A 1 285 ? 31.894 -4.664 -49.197 1.00 51.56 285 VAL A CA 1
ATOM 2270 C C . VAL A 1 285 ? 32.848 -5.687 -48.568 1.00 51.56 285 VAL A C 1
ATOM 2272 O O . VAL A 1 285 ? 32.712 -6.884 -48.808 1.00 51.56 285 VAL A O 1
ATOM 2275 N N . ASN A 1 286 ? 33.811 -5.227 -47.764 1.00 53.19 286 ASN A N 1
ATOM 2276 C CA . ASN A 1 286 ? 34.748 -6.073 -47.018 1.00 53.19 286 ASN A CA 1
ATOM 2277 C C . ASN A 1 286 ? 34.563 -5.839 -45.505 1.00 53.19 286 ASN A C 1
ATOM 2279 O O . ASN A 1 286 ? 34.067 -4.790 -45.089 1.00 53.19 286 ASN A O 1
ATOM 2283 N N . THR A 1 287 ? 34.979 -6.786 -44.659 1.00 51.03 287 THR A N 1
ATOM 2284 C CA . THR A 1 287 ? 34.828 -6.730 -43.187 1.00 51.03 287 THR A CA 1
ATOM 2285 C C . THR A 1 287 ? 35.504 -5.508 -42.547 1.00 51.03 287 THR A C 1
ATOM 2287 O O . THR A 1 287 ? 35.188 -5.136 -41.420 1.00 51.03 287 THR A O 1
ATOM 2290 N N . THR A 1 288 ? 36.409 -4.849 -43.275 1.00 52.62 288 THR A N 1
ATOM 2291 C CA . THR A 1 288 ? 37.097 -3.609 -42.885 1.00 52.62 288 THR A CA 1
ATOM 2292 C C . THR A 1 288 ? 36.200 -2.362 -42.974 1.00 52.62 288 THR A C 1
ATOM 2294 O O . THR A 1 288 ? 36.443 -1.387 -42.269 1.00 52.62 288 THR A O 1
ATOM 2297 N N . THR A 1 289 ? 35.143 -2.384 -43.796 1.00 54.50 289 THR A N 1
ATOM 2298 C CA . THR A 1 289 ? 34.263 -1.227 -44.063 1.00 54.50 289 THR A CA 1
ATOM 2299 C C . THR A 1 289 ? 33.026 -1.184 -43.153 1.00 54.50 289 THR A C 1
ATOM 2301 O O . THR A 1 289 ? 32.371 -0.149 -43.036 1.00 54.50 289 THR A O 1
ATOM 2304 N N . ALA A 1 290 ? 32.704 -2.285 -42.465 1.00 53.59 290 ALA A N 1
ATOM 2305 C CA . ALA A 1 290 ? 31.488 -2.422 -41.657 1.00 53.59 290 ALA A CA 1
ATOM 2306 C C . ALA A 1 290 ? 31.362 -1.403 -40.495 1.00 53.59 290 ALA A C 1
ATOM 2308 O O . ALA A 1 290 ? 30.279 -0.836 -40.339 1.00 53.59 290 ALA A O 1
ATOM 2309 N N . PRO A 1 291 ? 32.423 -1.063 -39.730 1.00 55.28 291 PRO A N 1
ATOM 2310 C CA . PRO A 1 291 ? 32.333 -0.027 -38.691 1.00 55.28 291 PRO A CA 1
ATOM 2311 C C . PRO A 1 291 ? 32.096 1.387 -39.251 1.00 55.28 291 PRO A C 1
ATOM 2313 O O . PRO A 1 291 ? 31.444 2.212 -38.612 1.00 55.28 291 PRO A O 1
ATOM 2316 N N . GLN A 1 292 ? 32.610 1.673 -40.452 1.00 55.47 292 GLN A N 1
ATOM 2317 C CA . GLN A 1 292 ? 32.457 2.966 -41.131 1.00 55.47 292 GLN A CA 1
ATOM 2318 C C . GLN A 1 292 ? 31.043 3.118 -41.710 1.00 55.47 292 GLN A C 1
ATOM 2320 O O . GLN A 1 292 ? 30.434 4.175 -41.581 1.00 55.47 292 GLN A O 1
ATOM 2325 N N . ILE A 1 293 ? 30.488 2.031 -42.251 1.00 55.03 293 ILE A N 1
ATOM 2326 C CA . ILE A 1 293 ? 29.112 1.932 -42.756 1.00 55.03 293 ILE A CA 1
ATOM 2327 C C . ILE A 1 293 ? 28.085 1.962 -41.609 1.00 55.03 293 ILE A C 1
ATOM 2329 O O . ILE A 1 293 ? 27.034 2.588 -41.728 1.00 55.03 293 ILE A O 1
ATOM 2333 N N . GLY A 1 294 ? 28.398 1.350 -40.463 1.00 54.75 294 GLY A N 1
ATOM 2334 C CA . GLY A 1 294 ? 27.534 1.334 -39.280 1.00 54.75 294 GLY A CA 1
ATOM 2335 C C . GLY A 1 294 ? 27.143 2.717 -38.766 1.00 54.75 294 GLY A C 1
ATOM 2336 O O . GLY A 1 294 ? 25.984 2.957 -38.418 1.00 54.75 294 GLY A O 1
ATOM 2337 N N . LYS A 1 295 ? 28.093 3.657 -38.815 1.00 56.88 295 LYS A N 1
ATOM 2338 C CA . LYS A 1 295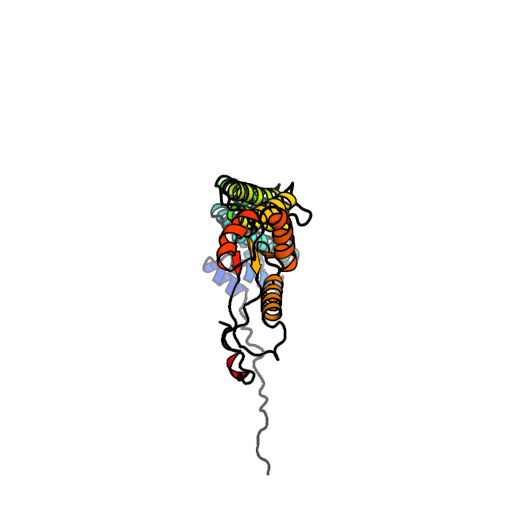 ? 27.894 5.055 -38.414 1.00 56.88 295 LYS A CA 1
ATOM 2339 C C . LYS A 1 295 ? 26.947 5.820 -39.352 1.00 56.88 295 LYS A C 1
ATOM 2341 O O . LYS A 1 295 ? 26.325 6.779 -38.907 1.00 56.88 295 LYS A O 1
ATOM 2346 N N . LEU A 1 296 ? 26.816 5.391 -40.613 1.00 55.84 296 LEU A N 1
ATOM 2347 C CA . LEU A 1 296 ? 25.934 6.002 -41.617 1.00 55.84 296 LEU A CA 1
ATOM 2348 C C . LEU A 1 296 ? 24.479 5.511 -41.542 1.00 55.84 296 LEU A C 1
ATOM 2350 O O . LEU A 1 296 ? 23.579 6.239 -41.946 1.00 55.84 296 LEU A O 1
ATOM 2354 N N . ILE A 1 297 ? 24.237 4.303 -41.026 1.00 63.97 297 ILE A N 1
ATOM 2355 C CA . ILE A 1 297 ? 22.921 3.633 -41.100 1.00 63.97 297 ILE A CA 1
ATOM 2356 C C . ILE A 1 297 ? 22.204 3.603 -39.732 1.00 63.97 297 ILE A C 1
ATOM 2358 O O . ILE A 1 297 ? 21.083 3.112 -39.584 1.00 63.97 297 ILE A O 1
ATOM 2362 N N . GLY A 1 298 ? 22.832 4.169 -38.697 1.00 72.75 298 GLY A N 1
ATOM 2363 C CA . GLY A 1 298 ? 22.267 4.211 -37.349 1.00 72.75 298 GLY A CA 1
ATOM 2364 C C . GLY A 1 298 ? 22.199 2.834 -36.687 1.00 72.75 298 GLY A C 1
ATOM 2365 O O . GLY A 1 298 ? 21.342 2.625 -35.832 1.00 72.75 298 GLY A O 1
ATOM 2366 N N . ILE A 1 299 ? 23.074 1.904 -37.087 1.00 84.50 299 ILE A N 1
ATOM 2367 C CA . ILE A 1 299 ? 23.298 0.630 -36.397 1.00 84.50 299 ILE A CA 1
ATOM 2368 C C . ILE A 1 299 ? 24.323 0.884 -35.291 1.00 84.50 299 ILE A C 1
ATOM 2370 O O . ILE A 1 299 ? 25.425 1.361 -35.563 1.00 84.50 299 ILE A O 1
ATOM 2374 N N . GLN A 1 300 ? 23.969 0.572 -34.045 1.00 86.00 300 GLN A N 1
ATOM 2375 C CA . GLN A 1 300 ? 24.855 0.789 -32.897 1.00 86.00 300 GLN A CA 1
ATOM 2376 C C . GLN A 1 300 ? 25.727 -0.432 -32.601 1.00 86.00 300 GLN A C 1
ATOM 2378 O O . GLN A 1 300 ? 26.837 -0.278 -32.097 1.00 86.00 300 GLN A O 1
ATOM 2383 N N . VAL A 1 301 ? 25.235 -1.638 -32.900 1.00 88.38 301 VAL A N 1
ATOM 2384 C CA . VAL A 1 301 ? 25.932 -2.892 -32.594 1.00 88.38 301 VAL A CA 1
ATOM 2385 C C . VAL A 1 301 ? 25.937 -3.797 -33.816 1.00 88.38 301 VAL A C 1
ATOM 2387 O O . VAL A 1 301 ? 24.900 -4.024 -34.434 1.00 88.38 301 VAL A O 1
ATOM 2390 N N . PHE A 1 302 ? 27.107 -4.349 -34.126 1.00 84.88 302 PHE A N 1
ATOM 2391 C CA . PHE A 1 302 ? 27.271 -5.392 -35.130 1.00 84.88 302 PHE A CA 1
ATOM 2392 C C . PHE A 1 302 ? 27.656 -6.704 -34.462 1.00 84.88 302 PHE A C 1
ATOM 2394 O O . PHE A 1 302 ? 28.549 -6.739 -33.617 1.00 84.88 302 PHE A O 1
ATOM 2401 N N . VAL A 1 303 ? 27.012 -7.781 -34.896 1.00 87.81 303 VAL A N 1
ATOM 2402 C CA . VAL A 1 303 ? 27.377 -9.157 -34.571 1.00 87.81 303 VAL A CA 1
ATOM 2403 C C . VAL A 1 303 ? 27.889 -9.808 -35.848 1.00 87.81 303 VAL A C 1
ATOM 2405 O O . VAL A 1 303 ? 27.185 -9.860 -36.854 1.00 87.81 303 VAL A O 1
ATOM 2408 N N . PHE A 1 304 ? 29.130 -10.278 -35.812 1.00 84.69 304 PHE A N 1
ATOM 2409 C CA . PHE A 1 304 ? 29.793 -10.976 -36.909 1.00 84.69 304 PHE A CA 1
ATOM 2410 C C . PHE A 1 304 ? 30.671 -12.087 -36.340 1.00 84.69 304 PHE A C 1
ATOM 2412 O O . PHE A 1 304 ? 31.072 -12.052 -35.176 1.00 84.69 304 PHE A O 1
ATOM 2419 N N . GLY A 1 305 ? 31.003 -13.066 -37.169 1.00 84.94 305 GLY A N 1
ATOM 2420 C CA . GLY A 1 305 ? 31.867 -14.161 -36.765 1.00 84.94 305 GLY A CA 1
ATOM 2421 C C . GLY A 1 305 ? 32.237 -15.048 -37.938 1.00 84.94 305 GLY A C 1
ATOM 2422 O O . GLY A 1 305 ? 31.797 -14.832 -39.066 1.00 84.94 305 GLY A O 1
ATOM 2423 N N . LYS A 1 306 ? 33.077 -16.043 -37.658 1.00 87.38 306 LYS A N 1
ATOM 2424 C CA . LYS A 1 306 ? 33.571 -16.997 -38.651 1.00 87.38 306 LYS A CA 1
ATOM 2425 C C . LYS A 1 306 ? 33.343 -18.416 -38.159 1.00 87.38 306 LYS A C 1
ATOM 2427 O O . LYS A 1 306 ? 33.567 -18.708 -36.988 1.00 87.38 306 LYS A O 1
ATOM 2432 N N . ILE A 1 307 ? 32.946 -19.297 -39.064 1.00 86.19 307 ILE A N 1
ATOM 2433 C CA . ILE A 1 307 ? 32.789 -20.728 -38.825 1.00 86.19 307 ILE A CA 1
ATOM 2434 C C . ILE A 1 307 ? 34.064 -21.394 -39.327 1.00 86.19 307 ILE A C 1
ATOM 2436 O O . ILE A 1 307 ? 34.304 -21.470 -40.531 1.00 86.19 307 ILE A O 1
ATOM 2440 N N . THR A 1 308 ? 34.912 -21.836 -38.404 1.00 84.75 308 THR A N 1
ATOM 2441 C CA . THR A 1 308 ? 36.230 -22.405 -38.725 1.00 84.75 308 THR A CA 1
ATOM 2442 C C . THR A 1 308 ? 36.208 -23.925 -38.853 1.00 84.75 308 THR A C 1
ATOM 2444 O O . THR A 1 308 ? 37.010 -24.484 -39.594 1.00 84.75 308 THR A O 1
ATOM 2447 N N . ALA A 1 309 ? 35.263 -24.599 -38.194 1.00 81.19 309 ALA A N 1
ATOM 2448 C CA . ALA A 1 309 ? 35.031 -26.032 -38.328 1.00 81.19 309 ALA A CA 1
ATOM 2449 C C . ALA A 1 309 ? 33.559 -26.376 -38.047 1.00 81.19 309 ALA A C 1
ATOM 2451 O O . ALA A 1 309 ? 32.909 -25.717 -37.239 1.00 81.19 309 ALA A O 1
ATOM 2452 N N . ILE A 1 310 ? 33.050 -27.434 -38.684 1.00 77.19 310 ILE A N 1
ATOM 2453 C CA . ILE A 1 310 ? 31.758 -28.057 -38.360 1.00 77.19 310 ILE A CA 1
ATOM 2454 C C . ILE A 1 310 ? 32.050 -29.505 -37.991 1.00 77.19 310 ILE A C 1
ATOM 2456 O O . ILE A 1 310 ? 32.535 -30.268 -38.826 1.00 77.19 310 ILE A O 1
ATOM 2460 N N . ASN A 1 311 ? 31.767 -29.882 -36.745 1.00 76.25 311 ASN A N 1
ATOM 2461 C CA . ASN A 1 311 ? 31.892 -31.263 -36.298 1.00 76.25 311 ASN A CA 1
ATOM 2462 C C . ASN A 1 311 ? 30.498 -31.917 -36.232 1.00 76.25 311 ASN A C 1
ATOM 2464 O O . ASN A 1 311 ? 29.733 -31.593 -35.324 1.00 76.25 311 ASN A O 1
ATOM 2468 N N . PRO A 1 312 ? 30.153 -32.838 -37.151 1.00 66.81 312 PRO A N 1
ATOM 2469 C CA . PRO A 1 312 ? 28.853 -33.512 -37.147 1.00 66.81 312 PRO A CA 1
ATOM 2470 C C . PRO A 1 312 ? 28.686 -34.509 -35.986 1.00 66.81 312 PRO A C 1
ATOM 2472 O O . PRO A 1 312 ? 27.574 -34.967 -35.736 1.00 66.81 312 PRO A O 1
ATOM 2475 N N . TYR A 1 313 ? 29.765 -34.827 -35.262 1.00 65.50 313 TYR A N 1
ATOM 2476 C CA . TYR A 1 313 ? 29.788 -35.748 -34.124 1.00 65.50 313 TYR A CA 1
ATOM 2477 C C . TYR A 1 313 ? 30.042 -35.013 -32.804 1.00 65.50 313 TYR A C 1
ATOM 2479 O O . TYR A 1 313 ? 30.892 -35.411 -32.008 1.00 65.50 313 TYR A O 1
ATOM 2487 N N . TYR A 1 314 ? 29.324 -33.912 -32.569 1.00 60.94 314 TYR A N 1
ATOM 2488 C CA . TYR A 1 314 ? 29.352 -33.250 -31.268 1.00 60.94 314 TYR A CA 1
ATOM 2489 C C . TYR A 1 314 ? 28.453 -34.016 -30.274 1.00 60.94 314 TYR A C 1
ATOM 2491 O O . TYR A 1 314 ? 27.260 -34.181 -30.552 1.00 60.94 314 TYR A O 1
ATOM 2499 N N . PRO A 1 315 ? 28.976 -34.528 -29.143 1.00 63.22 315 PRO A N 1
ATOM 2500 C CA . PRO A 1 315 ? 28.173 -35.294 -28.193 1.00 63.22 315 PRO A CA 1
ATOM 2501 C C . PRO A 1 315 ? 27.110 -34.395 -27.543 1.00 63.22 315 PRO A C 1
ATOM 2503 O O . PRO A 1 315 ? 27.427 -33.368 -26.942 1.00 63.22 315 PRO A O 1
ATOM 2506 N N . LYS A 1 316 ? 25.833 -34.788 -27.661 1.00 57.62 316 LYS A N 1
ATOM 2507 C CA . LYS A 1 316 ? 24.669 -34.024 -27.165 1.00 57.62 316 LYS A CA 1
ATOM 2508 C C . LYS A 1 316 ? 24.706 -33.779 -25.650 1.00 57.62 316 LYS A C 1
ATOM 2510 O O . LYS A 1 316 ? 24.144 -32.799 -25.171 1.00 57.62 316 LYS A O 1
ATOM 2515 N N . ASP A 1 317 ? 25.420 -34.626 -24.918 1.00 61.88 317 ASP A N 1
ATOM 2516 C CA . ASP A 1 317 ? 25.482 -34.663 -23.453 1.00 61.88 317 ASP A CA 1
ATOM 2517 C C . ASP A 1 317 ? 26.232 -33.464 -22.838 1.00 61.88 317 ASP A C 1
ATOM 2519 O O . ASP A 1 317 ? 26.221 -33.275 -21.624 1.00 61.88 317 ASP A O 1
ATOM 2523 N N . GLN A 1 318 ? 26.886 -32.640 -23.665 1.00 56.88 318 GLN A N 1
ATOM 2524 C CA . GLN A 1 318 ? 27.625 -31.451 -23.229 1.00 56.88 318 GLN A CA 1
ATOM 2525 C C . GLN A 1 318 ? 26.833 -30.134 -23.355 1.00 56.88 318 GLN A C 1
ATOM 2527 O O . GLN A 1 318 ? 27.333 -29.098 -22.927 1.00 56.88 318 GLN A O 1
ATOM 2532 N N . LEU A 1 319 ? 25.604 -30.145 -23.896 1.00 54.06 319 LEU A N 1
ATOM 2533 C CA . LEU A 1 319 ? 24.831 -28.921 -24.187 1.00 54.06 319 LEU A CA 1
ATOM 2534 C C . LEU A 1 319 ? 23.908 -28.427 -23.053 1.00 54.06 319 LEU A C 1
ATOM 2536 O O . LEU A 1 319 ? 23.238 -27.415 -23.226 1.00 54.06 319 LEU A O 1
ATOM 2540 N N . ILE A 1 320 ? 23.879 -29.075 -21.883 1.00 50.22 320 ILE A N 1
ATOM 2541 C CA . ILE A 1 320 ? 23.038 -28.652 -20.744 1.00 50.22 320 ILE A CA 1
ATOM 2542 C C . ILE A 1 320 ? 23.889 -28.532 -19.477 1.00 50.22 320 ILE A C 1
ATOM 2544 O O . ILE A 1 320 ? 23.822 -29.375 -18.589 1.00 50.22 320 ILE A O 1
ATOM 2548 N N . LYS A 1 321 ? 24.720 -27.489 -19.391 1.00 46.44 321 LYS A N 1
ATOM 2549 C CA . LYS A 1 321 ? 25.260 -26.970 -18.118 1.00 46.44 321 LYS A CA 1
ATOM 2550 C C . LYS A 1 321 ? 25.518 -25.464 -18.218 1.00 46.44 321 LYS A C 1
ATOM 2552 O O . LYS A 1 321 ? 26.650 -25.013 -18.103 1.00 46.44 321 LYS A O 1
ATOM 2557 N N . SER A 1 322 ? 24.467 -24.680 -18.428 1.00 45.16 322 SER A N 1
ATOM 2558 C CA . SER A 1 322 ? 24.476 -23.264 -18.042 1.00 45.16 322 SER A CA 1
ATOM 2559 C C . SER A 1 322 ? 23.049 -22.767 -17.820 1.00 45.16 322 SER A C 1
ATOM 2561 O O . SER A 1 322 ? 22.553 -21.907 -18.540 1.00 45.16 322 SER A O 1
ATOM 2563 N N . GLU A 1 323 ? 22.383 -23.343 -16.825 1.00 41.47 323 GLU A N 1
ATOM 2564 C CA . GLU A 1 323 ? 21.339 -22.637 -16.087 1.00 41.47 323 GLU A CA 1
ATOM 2565 C C . GLU A 1 323 ? 21.800 -22.585 -14.629 1.00 41.47 323 GLU A C 1
ATOM 2567 O O . GLU A 1 323 ? 21.745 -23.575 -13.897 1.00 41.47 323 GLU A O 1
ATOM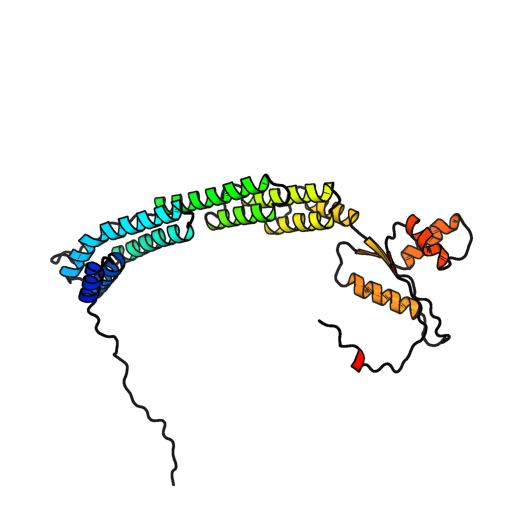 2572 N N . SER A 1 324 ? 22.358 -21.434 -14.264 1.00 37.59 324 SER A N 1
ATOM 2573 C CA . SER A 1 324 ? 22.574 -20.958 -12.899 1.00 37.59 324 SER A CA 1
ATOM 2574 C C . SER A 1 324 ? 22.382 -19.454 -12.911 1.00 37.59 324 SER A C 1
ATOM 2576 O O . SER A 1 324 ? 23.070 -18.824 -13.749 1.00 37.59 324 SER A O 1
#

Secondary structure (DSSP, 8-state):
-------------S-------HHHHHHHHHHTT-HHHHHHHHHHHHHH-TT-HHHHHHHHHHHHHHHHHHHHHHHHHHHTT-HHHHHHHHHHHHHHHHHHTT--EEETTEEE-PPP---HHHHHHHHHHHHHHHHHHHHHHTTSTT-HHHHHHHHHHHHHH-TT-TTHHHHHHHHHHHHHHHHHHTT-HHHHHHHHHHGGGT-TT--TTHHHHHHHHHHHH-EEEEEPPPEE-S--GGG-SHHHHHHHHHHHHHHTT--TTEEEEPHHHHHHHHHHHTTT------TTTHHHHHHHHT--EEE--EE----TT--GGGS-----

Radius of gyration: 38.1 Å; chains: 1; bounding box: 72×87×98 Å

Sequence (324 aa):
MQRLNCVLLAFTSMAFALLMDDYKEGMKAYEQGRKIEALDFFIAKVTEDPKHQKSVDMIKKLLPEVVELRKENAKQHEETGQWEKAQKEYDRLTRLDKVLQKLTVYDNGRKLDFPKINVSDAKSSATENAAEKFYLKGVEAMQTPGHAEQAAEFFKEARKFNPDYRDAKELSAKAYYNDAMALISRGSYKDGVRMLWKIRDFYPEGYHDSEQRVKVAIDSAKVKVAVMPFDNLTASVKSGDIGSTISSEIIAFGVAPRPVFIDFVTRDYVQSLLSEQSLGLSGTVNTTTAPQIGKLIGIQVFVFGKITAINPYYPKDQLIKSES

pLDDT: mean 85.15, std 18.61, range [31.91, 98.5]